Protein AF-0000000085500421 (afdb_homodimer)

Foldseek 3Di:
DPCLVPPDAKEKEAQWDPFPPPDLQRHIWHDDDDIDIDPSLVVLCVVCVVPQDADPDRRSSSRSSCPPDRYDYYYDCLRVLVDPDDHPVNVVD/DPCLVPPDAKEKEAQWDPFDPPDLQRHIWHDDDDIDIDPSLVVLCVVCVVPQDADPDRRSSSRSSCPPDRYDYYYDCLRVLVDPDDRPVNVVD

pLDDT: mean 84.84, std 18.35, range [20.25, 98.5]

Secondary structure (DSSP, 8-state):
-----TTPPEEEEEEEEPP-SSSTTSS-EEEEEEEEEEHHHHHHHHHTGGG----SSHHHHHHHHHTTSSEEEEE-GGG-TTSS---HHHHT-/-----TTPPEEEEEEEE---SSSTTSS-EEEEEEEEEEHHHHHHHHHTGGG----SSHHHHHHHHHTTSSEEEEE-GGG-TTSS---HHHHT-

Organism: NCBI:txid158149

Radius of gyration: 15.51 Å; Cα contacts (8 Å, |Δi|>4): 358; chains: 2; bounding box: 36×33×38 Å

Structure (mmCIF, N/CA/C/O backbone):
data_AF-0000000085500421-model_v1
#
loop_
_entity.id
_entity.type
_entity.pdbx_description
1 polymer Hexosyltransferase
#
loop_
_atom_site.group_PDB
_atom_site.id
_atom_site.type_symbol
_atom_site.label_atom_id
_atom_site.label_alt_id
_atom_site.label_comp_id
_atom_site.label_asym_id
_atom_site.label_entity_id
_atom_site.label_seq_id
_atom_site.pdbx_PDB_ins_code
_atom_site.Cartn_x
_atom_site.Cartn_y
_atom_site.Cartn_z
_atom_site.occupancy
_atom_site.B_iso_or_equiv
_atom_site.auth_seq_id
_atom_site.auth_comp_id
_atom_site.auth_asym_id
_atom_site.auth_atom_id
_atom_site.pdbx_PDB_model_num
ATOM 1 N N . MET A 1 1 ? 12.633 -15.008 14.68 1 20.25 1 MET A N 1
ATOM 2 C CA . MET A 1 1 ? 11.258 -15.492 14.562 1 20.25 1 MET A CA 1
ATOM 3 C C . MET A 1 1 ? 10.281 -14.328 14.414 1 20.25 1 MET A C 1
ATOM 5 O O . MET A 1 1 ? 10.039 -13.586 15.375 1 20.25 1 MET A O 1
ATOM 9 N N . LEU A 1 2 ? 10.477 -13.414 13.484 1 27.88 2 LEU A N 1
ATOM 10 C CA . LEU A 1 2 ? 9.742 -12.219 13.07 1 27.88 2 LEU A CA 1
ATOM 11 C C . LEU A 1 2 ? 8.242 -12.484 13.055 1 27.88 2 LEU A C 1
ATOM 13 O O . LEU A 1 2 ? 7.762 -13.336 12.305 1 27.88 2 LEU A O 1
ATOM 17 N N . GLU A 1 3 ? 7.695 -12.57 14.195 1 31.55 3 GLU A N 1
ATOM 18 C CA . GLU A 1 3 ? 6.293 -12.953 14.312 1 31.55 3 GLU A CA 1
ATOM 19 C C . GLU A 1 3 ? 5.41 -12.117 13.391 1 31.55 3 GLU A C 1
ATOM 21 O O . GLU A 1 3 ? 5.258 -10.906 13.602 1 31.55 3 GLU A O 1
ATOM 26 N N . GLY A 1 4 ? 5.652 -12.07 12.125 1 36.03 4 GLY A N 1
ATOM 27 C CA . GLY A 1 4 ? 4.527 -11.633 11.312 1 36.03 4 GLY A CA 1
ATOM 28 C C . GLY A 1 4 ? 3.186 -11.828 11.992 1 36.03 4 GLY A C 1
ATOM 29 O O . GLY A 1 4 ? 2.891 -12.914 12.492 1 36.03 4 GLY A O 1
ATOM 30 N N . ARG A 1 5 ? 2.814 -10.922 12.938 1 38.53 5 ARG A N 1
ATOM 31 C CA . ARG A 1 5 ? 1.557 -11.203 13.617 1 38.53 5 ARG A CA 1
ATOM 32 C C . ARG A 1 5 ? 0.617 -12.008 12.727 1 38.53 5 ARG A C 1
ATOM 34 O O . ARG A 1 5 ? 0.093 -11.477 11.742 1 38.53 5 ARG A O 1
ATOM 41 N N . PRO A 1 6 ? 0.76 -13.219 12.523 1 40.62 6 PRO A N 1
ATOM 42 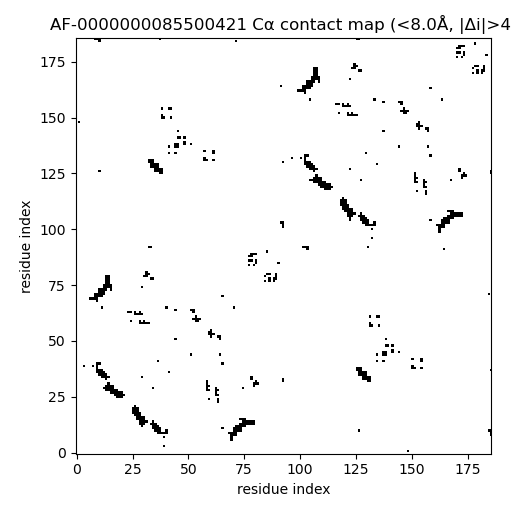C CA . PRO A 1 6 ? -0.21 -14.203 12.031 1 40.62 6 PRO A CA 1
ATOM 43 C C . PRO A 1 6 ? -1.623 -13.945 12.547 1 40.62 6 PRO A C 1
ATOM 45 O O . PRO A 1 6 ? -1.809 -13.695 13.742 1 40.62 6 PRO A O 1
ATOM 48 N N . GLY A 1 7 ? -2.357 -13.273 11.695 1 52.22 7 GLY A N 1
ATOM 49 C CA . GLY A 1 7 ? -3.795 -13.266 11.922 1 52.22 7 GLY A CA 1
ATOM 50 C C . GLY A 1 7 ? -4.398 -11.875 11.883 1 52.22 7 GLY A C 1
ATOM 51 O O . GLY A 1 7 ? -5.492 -11.648 12.406 1 52.22 7 GLY A O 1
ATOM 52 N N . SER A 1 8 ? -3.396 -10.883 11.766 1 72.38 8 SER A N 1
ATOM 53 C CA . SER A 1 8 ? -4.074 -9.594 11.82 1 72.38 8 SER A CA 1
ATOM 54 C C . SER A 1 8 ? -4.789 -9.289 10.508 1 72.38 8 SER A C 1
ATOM 56 O O . SER A 1 8 ? -4.344 -9.719 9.438 1 72.38 8 SER A O 1
ATOM 58 N N . GLN A 1 9 ? -5.941 -8.961 10.664 1 90.19 9 GLN A N 1
ATOM 59 C CA . GLN A 1 9 ? -6.801 -8.578 9.547 1 90.19 9 GLN A CA 1
ATOM 60 C C . GLN A 1 9 ? -6.184 -7.43 8.75 1 90.19 9 GLN A C 1
ATOM 62 O O . GLN A 1 9 ? -5.719 -6.445 9.328 1 90.19 9 GLN A O 1
ATOM 67 N N . GLY A 1 10 ? -5.867 -7.742 7.414 1 95.88 10 GLY A N 1
ATOM 68 C CA . GLY A 1 10 ? -5.355 -6.711 6.527 1 95.88 10 GLY A CA 1
ATOM 69 C C . GLY A 1 10 ? -6.449 -5.863 5.906 1 95.88 10 GLY A C 1
ATOM 70 O O . GLY A 1 10 ? -7.625 -6.234 5.938 1 95.88 10 GLY A O 1
ATOM 71 N N . LEU A 1 11 ? -6.09 -4.691 5.473 1 96.69 11 LEU A N 1
ATOM 72 C CA . LEU A 1 11 ? -7 -3.822 4.738 1 96.69 11 LEU A CA 1
ATOM 73 C C . LEU A 1 11 ? -6.469 -3.531 3.34 1 96.69 11 LEU A C 1
ATOM 75 O O . LEU A 1 11 ? -5.289 -3.213 3.176 1 96.69 11 LEU A O 1
ATOM 79 N N . TYR A 1 12 ? -7.199 -3.787 2.379 1 97.25 12 TYR A N 1
ATOM 80 C CA . TYR A 1 12 ? -6.988 -3.426 0.981 1 97.25 12 TYR A CA 1
ATOM 81 C C . TYR A 1 12 ? -8.164 -2.611 0.445 1 97.25 12 TYR A C 1
ATOM 83 O O . TYR A 1 12 ? -9.234 -3.158 0.182 1 97.25 12 TYR A O 1
ATOM 91 N N . MET A 1 13 ? -7.926 -1.268 0.288 1 97.12 13 MET A N 1
ATOM 92 C CA . MET A 1 13 ? -9 -0.322 -0.003 1 97.12 13 MET A CA 1
ATOM 93 C C . MET A 1 13 ? -8.648 0.542 -1.211 1 97.12 13 MET A C 1
ATOM 95 O O . MET A 1 13 ? -7.508 0.978 -1.359 1 97.12 13 MET A O 1
ATOM 99 N N . GLY A 1 14 ? -9.547 0.814 -2.076 1 96.25 14 GLY A N 1
ATOM 100 C CA . GLY A 1 14 ? -9.359 1.629 -3.266 1 96.25 14 GLY A CA 1
ATOM 101 C C . GLY A 1 14 ? -10.586 1.675 -4.156 1 96.25 14 GLY A C 1
ATOM 102 O O . GLY A 1 14 ? -11.688 1.35 -3.721 1 96.25 14 GLY A O 1
ATOM 103 N N . CYS A 1 15 ? -10.406 2.211 -5.277 1 95.38 15 CYS A N 1
ATOM 104 C CA . CYS A 1 15 ? -11.477 2.207 -6.266 1 95.38 15 CYS A CA 1
ATOM 105 C C . CYS A 1 15 ? -11.703 0.806 -6.82 1 95.38 15 CYS A C 1
ATOM 107 O O . CYS A 1 15 ? -11.078 0.418 -7.809 1 95.38 15 CYS A O 1
ATOM 109 N N . MET A 1 16 ? -12.695 0.059 -6.18 1 95.38 16 MET A N 1
ATOM 110 C CA . MET A 1 16 ? -12.789 -1.379 -6.414 1 95.38 16 MET A CA 1
ATOM 111 C C . MET A 1 16 ? -13.656 -1.675 -7.633 1 95.38 16 MET A C 1
ATOM 113 O O . MET A 1 16 ? -14.727 -1.083 -7.797 1 95.38 16 MET A O 1
ATOM 117 N N . LYS A 1 17 ? -13.117 -2.449 -8.508 1 90.88 17 LYS A N 1
ATOM 118 C CA . LYS A 1 17 ? -13.914 -3.055 -9.57 1 90.88 17 LYS A CA 1
ATOM 119 C C . LYS A 1 17 ? -14.367 -4.461 -9.188 1 90.88 17 LYS A C 1
ATOM 121 O O . LYS A 1 17 ? -13.594 -5.23 -8.609 1 90.88 17 LYS A O 1
ATOM 126 N N . SER A 1 18 ? -15.727 -4.668 -9.289 1 78.75 18 SER A N 1
ATOM 127 C CA . SER A 1 18 ? -16.297 -5.965 -8.938 1 78.75 18 SER A CA 1
ATOM 128 C C . SER A 1 18 ? -15.891 -7.039 -9.945 1 78.75 18 SER A C 1
ATOM 130 O O . SER A 1 18 ? -15.758 -6.762 -11.141 1 78.75 18 SER A O 1
ATOM 132 N N . GLY A 1 19 ? -15.195 -8.008 -9.547 1 69 19 GLY A N 1
ATOM 133 C CA . GLY A 1 19 ? -14.852 -9.07 -10.477 1 69 19 GLY A CA 1
ATOM 134 C C . GLY A 1 19 ? -15.797 -10.25 -10.414 1 69 19 GLY A C 1
ATOM 135 O O . GLY A 1 19 ? -16.609 -10.352 -9.5 1 69 19 GLY A O 1
ATOM 136 N N . VAL A 1 20 ? -16.141 -10.789 -11.703 1 65 20 VAL A N 1
ATOM 137 C CA . VAL A 1 20 ? -16.781 -12.086 -11.805 1 65 20 VAL A CA 1
ATOM 138 C C . VAL A 1 20 ? -15.742 -13.195 -11.727 1 65 20 VAL A C 1
ATOM 140 O O . VAL A 1 20 ? -14.641 -13.062 -12.258 1 65 20 VAL A O 1
ATOM 143 N N . VAL A 1 21 ? -15.445 -13.82 -10.602 1 57.38 21 VAL A N 1
ATOM 144 C CA . VAL A 1 21 ? -14.383 -14.789 -10.344 1 57.38 21 VAL A CA 1
ATOM 145 C C . VAL A 1 21 ? -14.188 -15.68 -11.57 1 57.38 21 VAL A C 1
ATOM 147 O O . VAL A 1 21 ? -14.984 -16.578 -11.828 1 57.38 21 VAL A O 1
ATOM 150 N N . ILE A 1 22 ? -14.141 -15.266 -12.773 1 57.16 22 ILE A N 1
ATOM 151 C CA . ILE A 1 22 ? -13.906 -16.25 -13.812 1 57.16 22 ILE A CA 1
ATOM 152 C C . ILE A 1 22 ? -12.406 -16.547 -13.93 1 57.16 22 ILE A C 1
ATOM 154 O O . ILE A 1 22 ? -11.984 -17.703 -13.883 1 57.16 22 ILE A O 1
ATOM 158 N N . SER A 1 23 ? -11.57 -15.648 -14.406 1 59.94 23 SER A N 1
ATOM 159 C CA . SER A 1 23 ? -10.117 -15.773 -14.484 1 59.94 23 SER A CA 1
ATOM 160 C C . SER A 1 23 ? -9.43 -14.875 -13.469 1 59.94 23 SER A C 1
ATOM 162 O O . SER A 1 23 ? -10.062 -14.016 -12.859 1 59.94 23 SER A O 1
ATOM 164 N N . GLU A 1 24 ? -8.125 -15.242 -13.164 1 59.91 24 GLU A N 1
ATOM 165 C CA . GLU A 1 24 ? -7.324 -14.453 -12.234 1 59.91 24 GLU A CA 1
ATOM 166 C C . GLU A 1 24 ? -7.406 -12.961 -12.555 1 59.91 24 GLU A C 1
ATOM 168 O O . GLU A 1 24 ? -7.176 -12.117 -11.688 1 59.91 24 GLU A O 1
ATOM 173 N N . GLU A 1 25 ? -7.867 -12.641 -13.789 1 65 25 GLU A N 1
ATOM 174 C CA . GLU A 1 25 ? -7.93 -11.234 -14.188 1 65 25 GLU A CA 1
ATOM 175 C C . GLU A 1 25 ? -9.32 -10.656 -13.969 1 65 25 GLU A C 1
ATOM 177 O O . GLU A 1 25 ? -9.508 -9.438 -14.008 1 65 25 GLU A O 1
ATOM 182 N N . TYR A 1 26 ? -10.117 -11.492 -13.586 1 78.75 26 TYR A N 1
ATOM 183 C CA . TYR A 1 26 ? -11.469 -11 -13.336 1 78.75 26 TYR A CA 1
ATOM 184 C C . TYR A 1 26 ? -11.836 -11.141 -11.859 1 78.75 26 TYR A C 1
ATOM 186 O O . TYR A 1 26 ? -12.805 -11.82 -11.516 1 78.75 26 TYR A O 1
ATOM 194 N N . PHE A 1 27 ? -11.039 -10.586 -11.133 1 87.56 27 PHE A N 1
ATOM 195 C CA . PHE A 1 27 ? -11.273 -10.617 -9.695 1 87.56 27 PHE A CA 1
ATOM 196 C C . PHE A 1 27 ? -11.383 -9.211 -9.125 1 87.56 27 PHE A C 1
ATOM 198 O O . PHE A 1 27 ? -11.023 -8.234 -9.789 1 87.56 27 PHE A O 1
ATOM 205 N N . ARG A 1 28 ? -12.023 -9.156 -7.969 1 92.56 28 ARG A N 1
ATOM 206 C CA . ARG A 1 28 ? -12.18 -7.867 -7.297 1 92.56 28 ARG A CA 1
ATOM 207 C C . ARG A 1 28 ? -10.828 -7.266 -6.941 1 92.56 28 ARG A C 1
ATOM 209 O O . ARG A 1 28 ? -9.984 -7.926 -6.328 1 92.56 28 ARG A O 1
ATOM 216 N N . HIS A 1 29 ? -10.641 -6.078 -7.426 1 95.69 29 HIS A N 1
ATOM 217 C CA . HIS A 1 29 ? -9.391 -5.375 -7.129 1 95.69 29 HIS A CA 1
ATOM 218 C C . HIS A 1 29 ? -9.57 -3.865 -7.234 1 95.69 29 HIS A C 1
ATOM 220 O O . HIS A 1 29 ? -10.531 -3.391 -7.852 1 9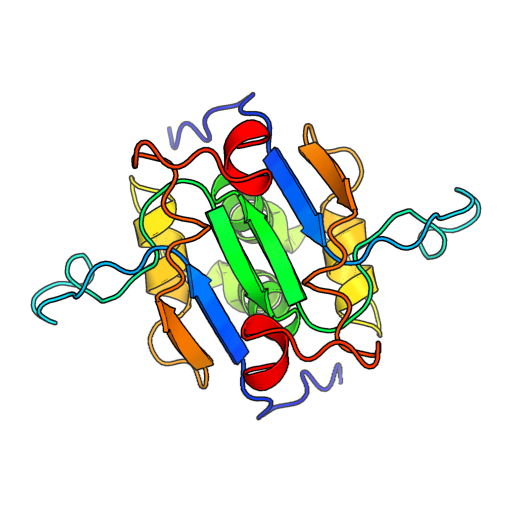5.69 29 HIS A O 1
ATOM 226 N N . ALA A 1 30 ? -8.648 -3.148 -6.555 1 96.19 30 ALA A N 1
ATOM 227 C CA . ALA A 1 30 ? -8.633 -1.693 -6.676 1 96.19 30 ALA A CA 1
ATOM 228 C C . ALA A 1 30 ? -8.078 -1.264 -8.031 1 96.19 30 ALA A C 1
ATOM 230 O O . ALA A 1 30 ? -6.895 -1.447 -8.32 1 96.19 30 ALA A O 1
ATOM 231 N N . SER A 1 31 ? -8.93 -0.692 -8.805 1 93.12 31 SER A N 1
ATOM 232 C CA . SER A 1 31 ? -8.523 -0.22 -10.125 1 93.12 31 SER A CA 1
ATOM 233 C C . SER A 1 31 ? -7.93 1.184 -10.055 1 93.12 31 SER A C 1
ATOM 235 O O . SER A 1 31 ? -8.281 1.964 -9.164 1 93.12 31 SER A O 1
ATOM 237 N N . GLY A 1 32 ? -6.984 1.491 -10.969 1 90.06 32 GLY A N 1
ATOM 238 C CA . GLY A 1 32 ? -6.379 2.812 -10.977 1 90.06 32 GLY A CA 1
ATOM 239 C C . GLY A 1 32 ? -4.961 2.822 -10.438 1 90.06 32 GLY A C 1
ATOM 240 O O . GLY A 1 32 ? -4.273 1.8 -10.461 1 90.06 32 GLY A O 1
ATOM 241 N N . SER A 1 33 ? -4.512 4.004 -9.93 1 92.12 33 SER A N 1
ATOM 242 C CA . SER A 1 33 ? -3.088 4.188 -9.664 1 92.12 33 SER A CA 1
ATOM 243 C C . SER A 1 33 ? -2.787 4.07 -8.172 1 92.12 33 SER A C 1
ATOM 245 O O . SER A 1 33 ? -1.63 3.9 -7.781 1 92.12 33 SER A O 1
ATOM 247 N N . LEU A 1 34 ? -3.896 4.16 -7.316 1 95.75 34 LEU A N 1
ATOM 248 C CA . LEU A 1 34 ? -3.656 4.285 -5.887 1 95.75 34 LEU A CA 1
ATOM 249 C C . LEU A 1 34 ? -4.535 3.322 -5.098 1 95.75 34 LEU A C 1
ATOM 251 O O . LEU A 1 34 ? -5.629 2.967 -5.547 1 95.75 34 LEU A O 1
ATOM 255 N N . PHE A 1 35 ? -4.086 2.969 -3.969 1 97.38 35 PHE A N 1
ATOM 256 C CA . PHE A 1 35 ? -4.867 2.188 -3.016 1 97.38 35 PHE A CA 1
ATOM 257 C C . PHE A 1 35 ? -4.363 2.404 -1.595 1 97.38 35 PHE A C 1
ATOM 259 O O . PHE A 1 35 ? -3.268 2.938 -1.394 1 97.38 35 PHE A O 1
ATOM 266 N N . ILE A 1 36 ? -5.176 2.098 -0.644 1 97.81 36 ILE A N 1
ATOM 267 C CA . ILE A 1 36 ? -4.793 2.057 0.764 1 97.81 36 ILE A CA 1
ATOM 268 C C . ILE A 1 36 ? -4.453 0.624 1.164 1 97.81 36 ILE A C 1
ATOM 270 O O . ILE A 1 36 ? -5.172 -0.313 0.811 1 97.81 36 ILE A O 1
ATOM 274 N N . LEU A 1 37 ? -3.342 0.503 1.867 1 98.19 37 LEU A N 1
ATOM 275 C CA . LEU A 1 37 ? -2.871 -0.813 2.285 1 98.19 37 LEU A CA 1
ATOM 276 C C . LEU A 1 37 ? -2.459 -0.803 3.752 1 98.19 37 LEU A C 1
ATOM 278 O O . LEU A 1 37 ? -1.876 0.173 4.23 1 98.19 37 LEU A O 1
ATOM 282 N N . SER A 1 38 ? -2.83 -1.856 4.43 1 97.38 38 SER A N 1
ATOM 283 C CA . SER A 1 38 ? -2.287 -2.014 5.773 1 97.38 38 SER A CA 1
ATOM 284 C C . SER A 1 38 ? -0.831 -2.461 5.734 1 97.38 38 SER A C 1
ATOM 286 O O . SER A 1 38 ? -0.412 -3.145 4.797 1 97.38 38 SER A O 1
ATOM 288 N N . ASN A 1 39 ? -0.134 -2.131 6.762 1 97.12 39 ASN A N 1
ATOM 289 C CA . ASN A 1 39 ? 1.297 -2.414 6.797 1 97.12 39 ASN A CA 1
ATOM 290 C C . ASN A 1 39 ? 1.575 -3.91 6.691 1 97.12 39 ASN A C 1
ATOM 292 O O . ASN A 1 39 ? 2.555 -4.32 6.066 1 97.12 39 ASN A O 1
ATOM 296 N N . ASN A 1 40 ? 0.739 -4.695 7.348 1 96.56 40 ASN A N 1
ATOM 297 C CA . ASN A 1 40 ? 1 -6.129 7.336 1 96.56 40 ASN A CA 1
ATOM 298 C C . ASN A 1 40 ? 0.881 -6.707 5.93 1 96.56 40 ASN A C 1
ATOM 300 O O . ASN A 1 40 ? 1.548 -7.691 5.598 1 96.56 40 ASN A O 1
ATOM 304 N N . LEU A 1 41 ? 0.054 -6.117 5.09 1 97.94 41 LEU A N 1
ATOM 305 C CA . LEU A 1 41 ? -0.065 -6.594 3.717 1 97.94 41 LEU A CA 1
ATOM 306 C C . LEU A 1 41 ? 1.149 -6.18 2.891 1 97.94 41 LEU A C 1
ATOM 308 O O . LEU A 1 41 ? 1.579 -6.918 2.002 1 97.94 41 LEU A O 1
ATOM 312 N N . ALA A 1 42 ? 1.716 -4.98 3.139 1 98.44 42 ALA A N 1
ATOM 313 C CA . ALA A 1 42 ? 2.963 -4.602 2.479 1 98.44 42 ALA A CA 1
ATOM 314 C C . ALA A 1 42 ? 4.094 -5.555 2.857 1 98.44 42 ALA A C 1
ATOM 316 O O . ALA A 1 42 ? 4.883 -5.961 2.002 1 98.44 42 ALA A O 1
ATOM 317 N N . CYS A 1 43 ? 4.141 -5.93 4.109 1 98.19 43 CYS A N 1
ATOM 318 C CA . CYS A 1 43 ? 5.145 -6.883 4.566 1 98.19 43 CYS A CA 1
ATOM 319 C C . CYS A 1 43 ? 4.934 -8.25 3.922 1 98.19 43 CYS A C 1
ATOM 321 O O . CYS A 1 43 ? 5.898 -8.93 3.574 1 98.19 43 CYS A O 1
ATOM 323 N N . TYR A 1 44 ? 3.674 -8.594 3.771 1 98 44 TYR A N 1
ATOM 324 C CA . TYR A 1 44 ? 3.357 -9.844 3.084 1 98 44 TYR A CA 1
ATOM 325 C C . TYR A 1 44 ? 3.945 -9.852 1.679 1 98 44 TYR A C 1
ATOM 327 O O . TYR A 1 44 ? 4.516 -10.859 1.247 1 98 44 TYR A O 1
ATOM 335 N N . ILE A 1 45 ? 3.783 -8.75 0.935 1 98.31 45 ILE A N 1
ATOM 336 C CA . ILE A 1 45 ? 4.305 -8.656 -0.424 1 98.31 45 ILE A CA 1
ATOM 337 C C . ILE A 1 45 ? 5.816 -8.875 -0.412 1 98.31 45 ILE A C 1
ATOM 339 O O . ILE A 1 45 ? 6.348 -9.641 -1.22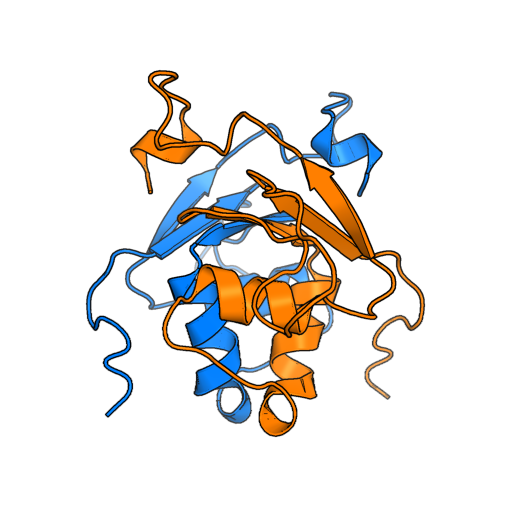2 1 98.31 45 ILE A O 1
ATOM 343 N N . ASN A 1 46 ? 6.48 -8.234 0.501 1 98.44 46 ASN A N 1
ATOM 344 C CA . ASN A 1 46 ? 7.93 -8.344 0.602 1 98.44 46 ASN A CA 1
ATOM 345 C C . ASN A 1 46 ? 8.359 -9.773 0.921 1 98.44 46 ASN A C 1
ATOM 347 O O . ASN A 1 46 ? 9.211 -10.344 0.231 1 98.44 46 ASN A O 1
ATOM 351 N N . ILE A 1 47 ? 7.723 -10.375 1.85 1 97.88 47 ILE A N 1
ATOM 352 C CA . ILE A 1 47 ? 8.109 -11.672 2.395 1 97.88 47 ILE A CA 1
ATOM 353 C C . ILE A 1 47 ? 7.836 -12.766 1.364 1 97.88 47 ILE A C 1
ATOM 355 O O . ILE A 1 47 ? 8.617 -13.711 1.228 1 97.88 47 ILE A O 1
ATOM 359 N N . ASN A 1 48 ? 6.773 -12.641 0.657 1 97.81 48 ASN A N 1
ATOM 360 C CA . ASN A 1 48 ? 6.336 -13.727 -0.208 1 97.81 48 ASN A CA 1
ATOM 361 C C . ASN A 1 48 ? 6.602 -13.414 -1.679 1 97.81 48 ASN A C 1
ATOM 363 O O . ASN A 1 48 ? 5.941 -13.969 -2.562 1 97.81 48 ASN A O 1
ATOM 367 N N . SER A 1 49 ? 7.527 -12.539 -1.968 1 98.06 49 SER A N 1
ATOM 368 C CA . SER A 1 49 ? 7.77 -12.055 -3.322 1 98.06 49 SER A CA 1
ATOM 369 C C . SER A 1 49 ? 8.078 -13.203 -4.277 1 98.06 49 SER A C 1
ATOM 371 O O . SER A 1 49 ? 7.676 -13.172 -5.441 1 98.06 49 SER A O 1
ATOM 373 N N . ALA A 1 50 ? 8.727 -14.258 -3.92 1 97.56 50 ALA A N 1
ATOM 374 C CA . ALA A 1 50 ? 9.125 -15.375 -4.766 1 97.56 50 ALA A CA 1
ATOM 375 C C . ALA A 1 50 ? 7.914 -16.125 -5.297 1 97.56 50 ALA A C 1
ATOM 377 O O . ALA A 1 50 ? 7.98 -16.766 -6.355 1 97.56 50 ALA A O 1
ATOM 378 N N . SER A 1 51 ? 6.781 -15.984 -4.602 1 97.44 51 SER A N 1
ATOM 379 C CA . SER A 1 51 ? 5.605 -16.766 -4.949 1 97.44 51 SER A CA 1
ATOM 380 C C . SER A 1 51 ? 4.543 -15.914 -5.625 1 97.44 51 SER A C 1
ATOM 382 O O . SER A 1 51 ? 3.49 -16.422 -6.023 1 97.44 51 SER A O 1
ATOM 384 N N . LEU A 1 52 ? 4.75 -14.68 -5.711 1 97.38 52 LEU A N 1
ATOM 385 C CA . LEU A 1 52 ? 3.73 -13.781 -6.238 1 97.38 52 LEU A CA 1
ATOM 386 C C . LEU A 1 52 ? 3.908 -13.578 -7.738 1 97.38 52 LEU A C 1
ATOM 388 O O . LEU A 1 52 ? 5.016 -13.297 -8.203 1 97.38 52 LEU A O 1
ATOM 392 N N . GLN A 1 53 ? 2.83 -13.688 -8.453 1 96 53 GLN A N 1
ATOM 393 C CA . GLN A 1 53 ? 2.848 -13.5 -9.898 1 96 53 GLN A CA 1
ATOM 394 C C . GLN A 1 53 ? 2.484 -12.062 -10.266 1 96 53 GLN A C 1
ATOM 396 O O . GLN A 1 53 ? 1.56 -11.484 -9.695 1 96 53 GLN A O 1
ATOM 401 N N . SER A 1 54 ? 3.275 -11.5 -11.18 1 95.5 54 SER A N 1
ATOM 402 C CA . SER A 1 54 ? 2.961 -10.164 -11.664 1 95.5 54 SER A CA 1
ATOM 403 C C . SER A 1 54 ? 2.389 -10.219 -13.078 1 95.5 54 SER A C 1
ATOM 405 O O . SER A 1 54 ? 2.709 -11.117 -13.852 1 95.5 54 SER A O 1
ATOM 407 N N . TYR A 1 55 ? 1.568 -9.242 -13.375 1 93.88 55 TYR A N 1
ATOM 408 C CA . TYR A 1 55 ? 0.915 -9.117 -14.672 1 93.88 55 TYR A CA 1
ATOM 409 C C . TYR A 1 55 ? 1.251 -7.785 -15.328 1 93.88 55 TYR A C 1
ATOM 411 O O . TYR A 1 55 ? 1.995 -6.98 -14.766 1 93.88 55 TYR A O 1
ATOM 419 N N . ALA A 1 56 ? 0.725 -7.617 -16.547 1 93.31 56 ALA A N 1
ATOM 420 C CA . ALA A 1 56 ? 1.002 -6.41 -17.312 1 93.31 56 ALA A CA 1
ATOM 421 C C . ALA A 1 56 ? 0.46 -5.172 -16.609 1 93.31 56 ALA A C 1
ATOM 423 O O . ALA A 1 56 ? 1.1 -4.117 -16.625 1 93.31 56 ALA A O 1
ATOM 424 N N . HIS A 1 57 ? -0.728 -5.25 -16.062 1 94.12 57 HIS A N 1
ATOM 425 C CA . HIS A 1 57 ? -1.298 -4.137 -15.312 1 94.12 57 HIS A CA 1
ATOM 426 C C . HIS A 1 57 ? -0.938 -4.223 -13.836 1 94.12 57 HIS A C 1
ATOM 428 O O . HIS A 1 57 ? -1.241 -5.223 -13.172 1 94.12 57 HIS A O 1
ATOM 434 N N . ASP A 1 58 ? -0.351 -3.158 -13.336 1 96 58 ASP A N 1
ATOM 435 C CA . ASP A 1 58 ? 0.129 -3.166 -11.961 1 96 58 ASP A CA 1
ATOM 436 C C . ASP A 1 58 ? -1.023 -3.367 -10.977 1 96 58 ASP A C 1
ATOM 438 O O . ASP A 1 58 ? -0.862 -4.027 -9.953 1 96 58 ASP A O 1
ATOM 442 N N . ASP A 1 59 ? -2.229 -2.709 -11.273 1 95.69 59 ASP A N 1
ATOM 443 C CA . ASP A 1 59 ? -3.355 -2.85 -10.359 1 95.69 59 ASP A CA 1
ATOM 444 C C . ASP A 1 59 ? -3.852 -4.293 -10.32 1 95.69 59 ASP A C 1
ATOM 446 O O . ASP A 1 59 ? -4.262 -4.781 -9.266 1 95.69 59 ASP A O 1
ATOM 450 N N . ILE A 1 60 ? -3.723 -5.031 -11.398 1 95.06 60 ILE A N 1
ATOM 451 C CA . ILE A 1 60 ? -4.094 -6.438 -11.453 1 95.06 60 ILE A CA 1
ATOM 452 C C . ILE A 1 60 ? -3.08 -7.27 -10.672 1 95.06 60 ILE A C 1
ATOM 454 O O . ILE A 1 60 ? -3.453 -8.18 -9.93 1 95.06 60 ILE A O 1
ATOM 458 N N . SER A 1 61 ? -1.841 -6.961 -10.789 1 96.62 61 SER A N 1
ATOM 459 C CA . SER A 1 61 ? -0.814 -7.648 -10.008 1 96.62 61 SER A CA 1
ATOM 460 C C . SER A 1 61 ? -1.052 -7.484 -8.516 1 96.62 61 SER A C 1
ATOM 462 O O . SER A 1 61 ? -1.161 -8.477 -7.785 1 96.62 61 SER A O 1
ATOM 464 N N . VAL A 1 62 ? -1.249 -6.215 -8.078 1 97.75 62 VAL A N 1
ATOM 465 C CA . VAL A 1 62 ? -1.414 -5.93 -6.656 1 97.75 62 VAL A CA 1
ATOM 466 C C . VAL A 1 62 ? -2.684 -6.605 -6.141 1 97.75 62 VAL A C 1
ATOM 468 O O . VAL A 1 62 ? -2.668 -7.254 -5.094 1 97.75 62 VAL A O 1
ATOM 471 N N . GLY A 1 63 ? -3.723 -6.418 -6.914 1 96.62 63 GLY A N 1
ATOM 472 C CA . GLY A 1 63 ? -4.965 -7.074 -6.531 1 96.62 63 GLY A CA 1
ATOM 473 C C . GLY A 1 63 ? -4.824 -8.578 -6.391 1 96.62 63 GLY A C 1
ATOM 474 O O . GLY A 1 63 ? -5.367 -9.172 -5.457 1 96.62 63 GLY A O 1
ATOM 475 N N . SER A 1 64 ? -4.133 -9.195 -7.297 1 95.38 64 SER A N 1
ATOM 476 C CA . SER A 1 64 ? -3.986 -10.648 -7.27 1 95.38 64 SER A CA 1
ATOM 477 C C . SER A 1 64 ? -3.162 -11.094 -6.066 1 95.38 64 SER A C 1
ATOM 479 O O . SER A 1 64 ? -3.391 -12.18 -5.52 1 95.38 64 SER A O 1
ATOM 481 N N . TRP A 1 65 ? -2.225 -10.312 -5.625 1 97.19 65 TRP A N 1
ATOM 482 C CA . TRP A 1 65 ? -1.402 -10.641 -4.465 1 97.19 65 TRP A CA 1
ATOM 483 C C . TRP A 1 65 ? -2.246 -10.688 -3.193 1 97.19 65 TRP A C 1
ATOM 485 O O . TRP A 1 65 ? -1.881 -11.352 -2.221 1 97.19 65 TRP A O 1
ATOM 495 N N . MET A 1 66 ? -3.447 -9.93 -3.172 1 95.56 66 MET A N 1
ATOM 496 C CA . MET A 1 66 ? -4.281 -9.828 -1.978 1 95.56 66 MET A CA 1
ATOM 497 C C . MET A 1 66 ? -5.266 -10.992 -1.906 1 95.56 66 MET A C 1
ATOM 499 O O . MET A 1 66 ? -5.844 -11.258 -0.852 1 95.56 66 MET A O 1
ATOM 503 N N . MET A 1 67 ? -5.344 -11.672 -3.025 1 92.06 67 MET A N 1
ATOM 504 C CA . MET A 1 67 ? -6.355 -12.719 -3.092 1 92.06 67 MET A CA 1
ATOM 505 C C . MET A 1 67 ? -6.031 -13.844 -2.113 1 92.06 67 MET A C 1
ATOM 507 O O . MET A 1 67 ? -4.879 -14.258 -1.995 1 92.06 67 MET A O 1
ATOM 511 N N . GLY A 1 68 ? -7.016 -14.242 -1.386 1 88.94 68 GLY A N 1
ATOM 512 C CA . GLY A 1 68 ? -6.895 -15.367 -0.477 1 88.94 68 GLY A CA 1
ATOM 513 C C . GLY A 1 68 ? -6.352 -14.977 0.887 1 88.94 68 GLY A C 1
ATOM 514 O O . GLY A 1 68 ? -6.207 -15.828 1.767 1 88.94 68 GLY A O 1
ATOM 515 N N . LEU A 1 69 ? -5.977 -13.766 1.07 1 94.06 69 LEU A N 1
ATOM 516 C CA . LEU A 1 69 ? -5.492 -13.297 2.365 1 94.06 69 LEU A CA 1
ATOM 517 C C . LEU A 1 69 ? -6.66 -12.938 3.281 1 94.06 69 LEU A C 1
ATOM 519 O O . LEU A 1 69 ? -7.773 -12.711 2.811 1 94.06 69 LEU A O 1
ATOM 523 N N . ASN A 1 70 ? -6.348 -13 4.582 1 94 70 ASN A N 1
ATOM 524 C CA . ASN A 1 70 ? -7.289 -12.445 5.547 1 94 70 ASN A CA 1
ATOM 525 C C . ASN A 1 70 ? -7.277 -10.922 5.531 1 94 70 ASN A C 1
ATOM 527 O O . ASN A 1 70 ? -6.641 -10.289 6.379 1 94 70 ASN A O 1
ATOM 531 N N . ALA A 1 71 ? -7.984 -10.367 4.559 1 94.62 71 ALA A N 1
ATOM 532 C CA . ALA A 1 71 ? -8.031 -8.914 4.371 1 94.62 71 ALA A CA 1
ATOM 533 C C . ALA A 1 71 ? -9.453 -8.445 4.066 1 94.62 71 ALA A C 1
ATOM 535 O O . ALA A 1 71 ? -10.242 -9.18 3.463 1 94.62 71 ALA A O 1
ATOM 536 N N . THR A 1 72 ? -9.773 -7.289 4.527 1 94.31 72 THR A N 1
ATOM 537 C CA . THR A 1 72 ? -11.016 -6.625 4.148 1 94.31 72 THR A CA 1
ATOM 538 C C . THR A 1 72 ? -10.828 -5.805 2.877 1 94.31 72 THR A C 1
ATOM 540 O O . THR A 1 72 ? -9.867 -5.043 2.76 1 94.31 72 THR A O 1
ATOM 543 N N . TYR A 1 73 ? -11.664 -6.039 1.897 1 94.75 73 TYR A N 1
ATOM 544 C CA . TYR A 1 73 ? -11.703 -5.27 0.661 1 94.75 73 TYR A CA 1
ATOM 545 C C . TYR A 1 73 ? -12.758 -4.172 0.738 1 94.75 73 TYR A C 1
ATOM 547 O O . TYR A 1 73 ? -13.945 -4.453 0.933 1 94.75 73 TYR A O 1
ATOM 555 N N . VAL A 1 74 ? -12.352 -2.965 0.558 1 95.25 74 VAL A N 1
ATOM 556 C CA . VAL A 1 74 ? -13.297 -1.865 0.725 1 95.25 74 VAL A CA 1
ATOM 557 C C . VAL A 1 74 ? -13.25 -0.954 -0.499 1 95.25 74 VAL A C 1
ATOM 559 O O . VAL A 1 74 ? -12.172 -0.558 -0.946 1 95.25 74 VAL A O 1
ATOM 562 N N . ASP A 1 75 ? -14.438 -0.675 -1.056 1 94.31 75 ASP A N 1
ATOM 563 C CA . ASP A 1 75 ? -14.555 0.351 -2.088 1 94.31 75 ASP A CA 1
ATOM 564 C C . ASP A 1 75 ? -14.492 1.751 -1.48 1 94.31 75 ASP A C 1
ATOM 566 O O . ASP A 1 75 ? -15.25 2.064 -0.557 1 94.31 75 ASP A O 1
ATOM 570 N N . TYR A 1 76 ? -13.57 2.523 -1.99 1 93.31 76 TYR A N 1
ATOM 571 C CA . TYR A 1 76 ? -13.344 3.869 -1.477 1 93.31 76 TYR A CA 1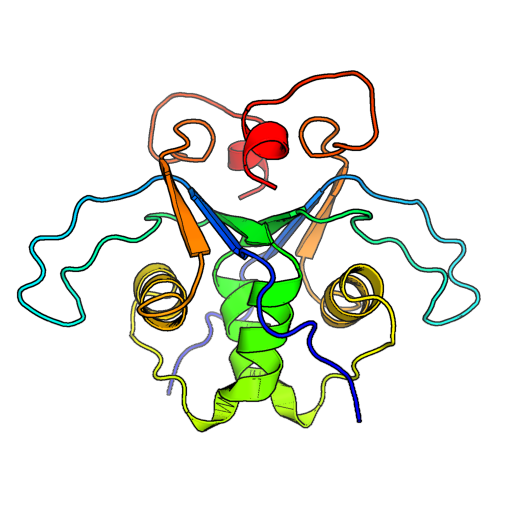
ATOM 572 C C . TYR A 1 76 ? -13.234 4.875 -2.615 1 93.31 76 TYR A C 1
ATOM 574 O O . TYR A 1 76 ? -12.148 5.086 -3.162 1 93.31 76 TYR A O 1
ATOM 582 N N . ASP A 1 77 ? -14.273 5.598 -2.869 1 90.56 77 ASP A N 1
ATOM 583 C CA . ASP A 1 77 ? -14.477 6.418 -4.062 1 90.56 77 ASP A CA 1
ATOM 584 C C . ASP A 1 77 ? -13.469 7.562 -4.117 1 90.56 77 ASP A C 1
ATOM 586 O O . ASP A 1 77 ? -13.195 8.102 -5.188 1 90.56 77 ASP A O 1
ATOM 590 N N . ARG A 1 78 ? -12.875 7.922 -2.996 1 90.38 78 ARG A N 1
ATOM 591 C CA . ARG A 1 78 ? -11.922 9.031 -2.98 1 90.38 78 ARG A CA 1
ATOM 592 C C . ARG A 1 78 ? -10.664 8.68 -3.764 1 90.38 78 ARG A C 1
ATOM 594 O O . ARG A 1 78 ? -9.883 9.562 -4.121 1 90.38 78 ARG A O 1
ATOM 601 N N . LEU A 1 79 ? -10.523 7.363 -4.027 1 93.81 79 LEU A N 1
ATOM 602 C CA . LEU A 1 79 ? -9.32 6.949 -4.746 1 93.81 79 LEU A CA 1
ATOM 603 C C . LEU A 1 79 ? -9.648 6.625 -6.199 1 93.81 79 LEU A C 1
ATOM 605 O O . LEU A 1 79 ? -8.805 6.094 -6.926 1 93.81 79 LEU A O 1
ATOM 609 N N . CYS A 1 80 ? -10.891 6.98 -6.617 1 93.06 80 CYS A N 1
ATOM 610 C CA . CYS A 1 80 ? -11.242 6.875 -8.023 1 93.06 80 CYS A CA 1
ATOM 611 C C . CYS A 1 80 ? -10.859 8.141 -8.781 1 93.06 80 CYS A C 1
ATOM 613 O O . CYS A 1 80 ? -11.68 9.047 -8.938 1 93.06 80 CYS A O 1
ATOM 615 N N . CYS A 1 81 ? -9.688 8.172 -9.273 1 88.44 81 CYS A N 1
ATOM 616 C CA . CYS A 1 81 ? -9.109 9.406 -9.789 1 88.44 81 CYS A CA 1
ATOM 617 C C . CYS A 1 81 ? -9.531 9.656 -11.234 1 88.44 81 CYS A C 1
ATOM 619 O O . CYS A 1 81 ? -9.383 10.758 -11.75 1 88.44 81 CYS A O 1
ATOM 621 N N . SER A 1 82 ? -9.961 8.727 -11.914 1 79.62 82 SER A N 1
ATOM 622 C CA . SER A 1 82 ? -10.469 8.969 -13.258 1 79.62 82 SER A CA 1
ATOM 623 C C . SER A 1 82 ? -11.781 9.734 -13.227 1 79.62 82 SER A C 1
ATOM 625 O O . SER A 1 82 ? -12.203 10.305 -14.234 1 79.62 82 SER A O 1
ATOM 627 N N . SER A 1 83 ? -12.336 9.734 -12.07 1 71 83 SER A N 1
ATOM 628 C CA . SER A 1 83 ? -13.602 10.453 -11.953 1 71 83 SER A CA 1
ATOM 629 C C . SER A 1 83 ? -13.375 11.938 -11.664 1 71 83 SER A C 1
ATOM 631 O O . SER A 1 83 ? -12.297 12.328 -11.219 1 71 83 SER A O 1
ATOM 633 N N . SER A 1 84 ? -14.133 12.781 -12.141 1 61.53 84 SER A N 1
ATOM 634 C CA . SER A 1 84 ? -14.094 14.242 -12.086 1 61.53 84 SER A CA 1
ATOM 635 C C . SER A 1 84 ? -13.93 14.734 -10.656 1 61.53 84 SER A C 1
ATOM 637 O O . SER A 1 84 ? -13.711 15.93 -10.43 1 61.53 84 SER A O 1
ATOM 639 N N . ARG A 1 85 ? -13.898 13.844 -9.781 1 58.22 85 ARG A N 1
ATOM 640 C CA . ARG A 1 85 ? -13.805 14.352 -8.422 1 58.22 85 ARG A CA 1
ATOM 641 C C . ARG A 1 85 ? -12.344 14.547 -8.016 1 58.22 85 ARG A C 1
ATOM 643 O O . ARG A 1 85 ? -11.539 13.617 -8.102 1 58.22 85 ARG A O 1
ATOM 650 N N . GLN A 1 86 ? -11.961 15.734 -7.941 1 61.59 86 GLN A N 1
ATOM 651 C CA . GLN A 1 86 ? -10.602 16.125 -7.578 1 61.59 86 GLN A CA 1
ATOM 652 C C . GLN A 1 86 ? -10.328 15.828 -6.105 1 61.59 86 GLN A C 1
ATOM 654 O O . GLN A 1 86 ? -10.828 16.531 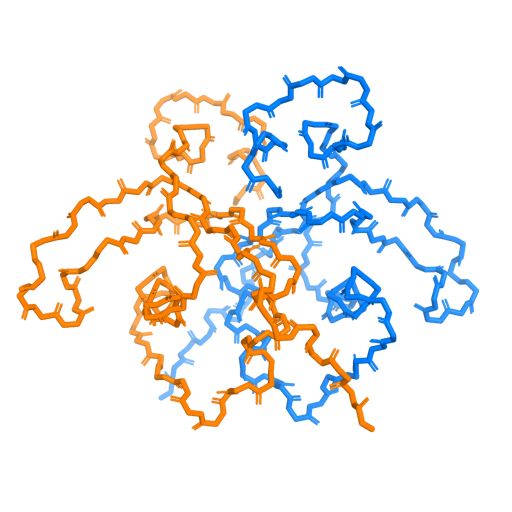-5.223 1 61.59 86 GLN A O 1
ATOM 659 N N . GLU A 1 87 ? -9.867 14.648 -5.793 1 73.5 87 GLU A N 1
ATOM 660 C CA . GLU A 1 87 ? -9.422 14.391 -4.43 1 73.5 87 GLU A CA 1
ATOM 661 C C . GLU A 1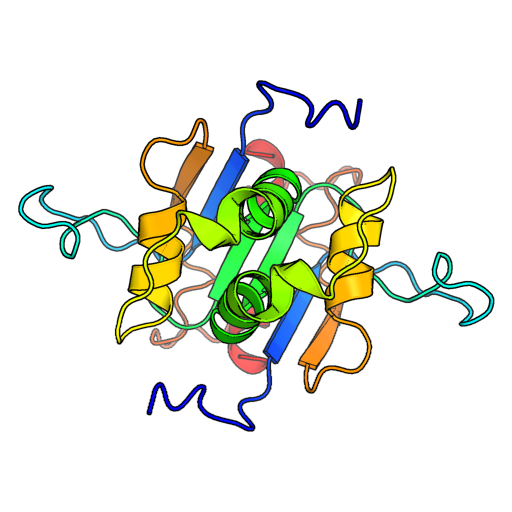 87 ? -7.922 14.625 -4.281 1 73.5 87 GLU A C 1
ATOM 663 O O . GLU A 1 87 ? -7.16 14.406 -5.223 1 73.5 87 GLU A O 1
ATOM 668 N N . LYS A 1 88 ? -7.555 15.305 -3.135 1 73.19 88 LYS A N 1
ATOM 669 C CA . LYS A 1 88 ? -6.152 15.586 -2.84 1 73.19 88 LYS A CA 1
ATOM 670 C C . LYS A 1 88 ? -5.266 14.398 -3.213 1 73.19 88 LYS A C 1
ATOM 672 O O . LYS A 1 88 ? -4.18 14.578 -3.766 1 73.19 88 LYS A O 1
ATOM 677 N N . VAL A 1 89 ? -5.82 13.25 -3.041 1 86.5 89 VAL A N 1
ATOM 678 C CA . VAL A 1 89 ? -5.043 12.039 -3.27 1 86.5 89 VAL A CA 1
ATOM 679 C C . VAL A 1 89 ? -4.797 11.852 -4.766 1 86.5 89 VAL A C 1
ATOM 681 O O . VAL A 1 89 ? -3.717 11.422 -5.176 1 86.5 89 VAL A O 1
ATOM 684 N N . CYS A 1 90 ? -5.691 12.328 -5.535 1 87.56 90 CYS A N 1
ATOM 685 C CA . CYS A 1 90 ? -5.605 12.102 -6.977 1 87.56 90 CYS A CA 1
ATOM 686 C C . CYS A 1 90 ? -4.746 13.172 -7.641 1 87.56 90 CYS A C 1
ATOM 688 O O . CYS A 1 90 ? -4.25 12.977 -8.75 1 87.56 90 CYS A O 1
ATOM 690 N N . SER A 1 91 ? -4.594 14.352 -6.98 1 83.88 91 SER A N 1
ATOM 691 C CA . SER A 1 91 ? -3.762 15.414 -7.531 1 83.88 91 SER A CA 1
ATOM 692 C C . SER A 1 91 ? -2.279 15.07 -7.434 1 83.88 91 SER A C 1
ATOM 694 O O . SER A 1 91 ? -1.448 15.672 -8.109 1 83.88 91 SER A O 1
ATOM 696 N N . ASN A 1 92 ? -1.96 14.055 -6.551 1 79.38 92 ASN A N 1
ATOM 697 C CA . ASN A 1 92 ? -0.576 13.641 -6.352 1 79.38 92 ASN A CA 1
ATOM 698 C C . ASN A 1 92 ? -0.268 12.344 -7.098 1 79.38 92 ASN A C 1
ATOM 700 O O . ASN A 1 92 ? 0.837 11.812 -6.988 1 79.38 92 ASN A O 1
ATOM 704 N N . ALA A 1 93 ? -1.254 11.789 -7.754 1 69.44 93 ALA A N 1
ATOM 705 C CA . ALA A 1 93 ? -1.1 10.477 -8.367 1 69.44 93 ALA A CA 1
ATOM 706 C C . ALA A 1 93 ? -0.34 10.57 -9.688 1 69.44 93 ALA A C 1
ATOM 708 O O . ALA A 1 93 ? -0.416 11.586 -10.383 1 69.44 93 ALA A O 1
ATOM 709 N N . MET B 1 1 ? 11.039 -8.141 -21.078 1 20.36 1 MET B N 1
ATOM 710 C CA . MET B 1 1 ? 11.508 -6.781 -20.844 1 20.36 1 MET B CA 1
ATOM 711 C C . MET B 1 1 ? 10.477 -5.988 -20.031 1 20.36 1 MET B C 1
ATOM 713 O O . MET B 1 1 ? 9.422 -5.621 -20.562 1 20.36 1 MET B O 1
ATOM 717 N N . LEU B 1 2 ? 10.055 -6.465 -18.891 1 28.12 2 LEU B N 1
ATOM 718 C CA . LEU B 1 2 ? 9.055 -5.973 -17.953 1 28.12 2 LEU B CA 1
ATOM 719 C C . LEU B 1 2 ? 9.242 -4.484 -17.688 1 28.12 2 LEU B C 1
ATOM 721 O O . LEU B 1 2 ? 10.273 -4.07 -17.141 1 28.12 2 LEU B O 1
ATOM 725 N N . GLU B 1 3 ? 8.984 -3.723 -18.672 1 32.38 3 GLU B N 1
ATOM 726 C CA . GLU B 1 3 ? 9.289 -2.297 -18.578 1 32.38 3 GLU B CA 1
ATOM 727 C C . GLU B 1 3 ? 8.75 -1.705 -17.281 1 32.38 3 GLU B C 1
ATOM 729 O O . GLU B 1 3 ? 7.531 -1.573 -17.109 1 32.38 3 GLU B O 1
ATOM 734 N N . GLY B 1 4 ? 9.078 -2.18 -16.125 1 35.41 4 GLY B N 1
ATOM 735 C CA . GLY B 1 4 ? 8.898 -1.279 -14.992 1 35.41 4 GLY B CA 1
ATOM 736 C C . GLY B 1 4 ? 8.953 0.185 -15.383 1 35.41 4 GLY B C 1
ATOM 737 O O . GLY B 1 4 ? 9.883 0.614 -16.078 1 35.41 4 GLY B O 1
ATOM 738 N N . ARG B 1 5 ? 7.871 0.726 -15.984 1 38.78 5 ARG B N 1
ATOM 739 C CA . ARG B 1 5 ? 8.031 2.121 -16.375 1 38.78 5 ARG B CA 1
ATOM 740 C C . ARG B 1 5 ? 9.023 2.838 -15.461 1 38.78 5 ARG B C 1
ATOM 742 O O . ARG B 1 5 ? 8.719 3.088 -14.297 1 38.78 5 ARG B O 1
ATOM 749 N N . PRO B 1 6 ? 10.234 2.768 -15.57 1 41.59 6 PRO B N 1
ATOM 750 C CA . PRO B 1 6 ? 11.297 3.66 -15.094 1 41.59 6 PRO B CA 1
ATOM 751 C C . PRO B 1 6 ? 10.906 5.137 -15.18 1 41.59 6 PRO B C 1
ATOM 753 O O . PRO B 1 6 ? 10.391 5.578 -16.203 1 41.59 6 PRO B O 1
ATOM 756 N N . GLY B 1 7 ? 10.445 5.645 -14.078 1 52.12 7 GLY B N 1
ATOM 757 C CA . GLY B 1 7 ? 10.414 7.094 -13.953 1 52.12 7 GLY B CA 1
ATOM 758 C C . GLY B 1 7 ? 9.078 7.617 -13.445 1 52.12 7 GLY B C 1
ATOM 759 O O . GLY B 1 7 ? 8.758 8.797 -13.625 1 52.12 7 GLY B O 1
ATOM 760 N N . SER B 1 8 ? 8.133 6.574 -13.312 1 72.56 8 SER B N 1
ATOM 761 C CA . SER B 1 8 ? 6.887 7.203 -12.891 1 72.56 8 SER B CA 1
ATOM 762 C C . SER B 1 8 ? 6.934 7.582 -11.414 1 72.56 8 SER B C 1
ATOM 764 O O . SER B 1 8 ? 7.586 6.902 -10.617 1 72.56 8 SER B O 1
ATOM 766 N N . GLN B 1 9 ? 6.629 8.758 -11.18 1 89.94 9 GLN B N 1
ATOM 767 C CA . GLN B 1 9 ? 6.566 9.312 -9.836 1 89.94 9 GLN B CA 1
ATOM 768 C C . GLN B 1 9 ? 5.613 8.508 -8.953 1 89.94 9 GLN B C 1
ATOM 770 O O . GLN B 1 9 ? 4.492 8.195 -9.367 1 89.94 9 GLN B O 1
ATOM 775 N N . GLY B 1 10 ? 6.227 7.887 -7.859 1 95.81 10 GLY B N 1
ATOM 776 C CA . GLY B 1 10 ? 5.406 7.156 -6.902 1 95.81 10 GLY B CA 1
ATOM 777 C C . GLY B 1 10 ? 4.77 8.055 -5.859 1 95.81 10 GLY B C 1
ATOM 778 O O . GLY B 1 10 ? 5.164 9.211 -5.699 1 95.81 10 GLY B O 1
ATOM 779 N N . LEU B 1 11 ? 3.701 7.57 -5.254 1 96.62 11 LEU B N 1
ATOM 780 C CA . LEU B 1 11 ? 3.062 8.266 -4.145 1 96.62 11 LEU B CA 1
ATOM 781 C C . LEU B 1 11 ? 3.09 7.414 -2.881 1 96.62 11 LEU B C 1
ATOM 783 O O . LEU B 1 11 ? 2.777 6.219 -2.924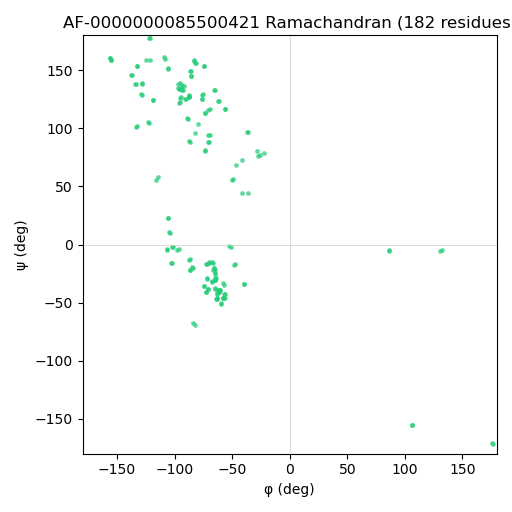 1 96.62 11 LEU B O 1
ATOM 787 N N . TYR B 1 12 ? 3.607 7.91 -1.861 1 97.19 12 TYR B N 1
ATOM 788 C CA . TYR B 1 12 ? 3.578 7.367 -0.508 1 97.19 12 TYR B CA 1
ATOM 789 C C . TYR B 1 12 ? 2.959 8.367 0.465 1 97.19 12 TYR B C 1
ATOM 791 O O . TYR B 1 12 ? 3.592 9.359 0.835 1 97.19 12 TYR B O 1
ATOM 799 N N . MET B 1 13 ? 1.668 8.07 0.868 1 97.06 13 MET B N 1
ATOM 800 C CA . MET B 1 13 ? 0.86 9.031 1.617 1 97.06 13 MET B CA 1
ATOM 801 C C . MET B 1 13 ? 0.289 8.391 2.879 1 97.06 13 MET B C 1
ATOM 803 O O . MET B 1 13 ? -0.145 7.234 2.854 1 97.06 13 MET B O 1
ATOM 807 N N . GLY B 1 14 ? 0.28 9.047 3.967 1 96.25 14 GLY B N 1
ATOM 808 C CA . GLY B 1 14 ? -0.243 8.57 5.238 1 96.25 14 GLY B CA 1
ATOM 809 C C . GLY B 1 14 ? -0.029 9.547 6.375 1 96.25 14 GLY B C 1
ATOM 810 O O . GLY B 1 14 ? 0.232 10.734 6.145 1 96.25 14 GLY B O 1
ATOM 811 N N . CYS B 1 15 ? -0.324 9.109 7.516 1 95.44 15 CYS B N 1
ATOM 812 C CA . CYS B 1 15 ? -0.044 9.914 8.695 1 95.44 15 CYS B CA 1
ATOM 813 C C . CYS B 1 15 ? 1.456 10.023 8.945 1 95.44 15 CYS B C 1
ATOM 815 O O . CYS B 1 15 ? 2.041 9.188 9.633 1 95.44 15 CYS B O 1
ATOM 817 N N . MET B 1 16 ? 2.09 11.148 8.406 1 95.25 16 MET B N 1
ATOM 818 C CA . MET B 1 16 ? 3.545 11.211 8.305 1 95.25 16 MET B CA 1
ATOM 819 C C . MET B 1 16 ? 4.148 11.766 9.594 1 95.25 16 MET B C 1
ATOM 821 O O . MET B 1 16 ? 3.654 12.758 10.141 1 95.25 16 MET B O 1
ATOM 825 N N . LYS B 1 17 ? 5.09 11.039 10.109 1 90.88 17 LYS B N 1
ATOM 826 C CA . LYS B 1 17 ? 5.961 11.57 11.156 1 90.88 17 LYS B CA 1
ATOM 827 C C . LYS B 1 17 ? 7.246 12.148 10.555 1 90.88 17 LYS B C 1
ATOM 829 O O . LYS B 1 17 ? 7.82 11.562 9.641 1 90.88 17 LYS B O 1
ATOM 834 N N . 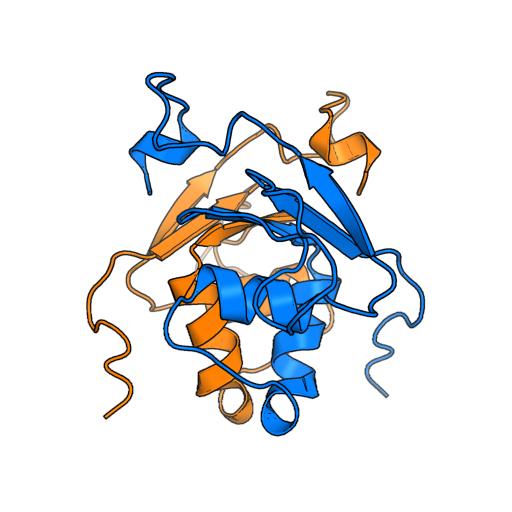SER B 1 18 ? 7.523 13.445 10.938 1 78 18 SER B N 1
ATOM 835 C CA . SER B 1 18 ? 8.727 14.102 10.43 1 78 18 SER B CA 1
ATOM 836 C C . SER B 1 18 ? 9.984 13.508 11.047 1 78 18 SER B C 1
ATOM 838 O O . SER B 1 18 ? 9.977 13.094 12.203 1 78 18 SER B O 1
ATOM 840 N N . GLY B 1 19 ? 10.812 12.914 10.312 1 67.69 19 GLY B N 1
ATOM 841 C CA . GLY B 1 19 ? 12.039 12.391 10.883 1 67.69 19 GLY B CA 1
ATOM 842 C C . GLY B 1 19 ? 13.227 13.328 10.711 1 67.69 19 GLY B C 1
ATOM 843 O O . GLY B 1 19 ? 13.156 14.289 9.938 1 67.69 19 GLY B O 1
ATOM 844 N N . VAL B 1 20 ? 14.047 13.414 11.883 1 64.44 20 VAL B N 1
ATOM 845 C CA . VAL B 1 20 ? 15.375 14.016 11.781 1 64.44 20 VAL B CA 1
ATOM 846 C C . VAL B 1 20 ? 16.359 13 11.211 1 64.44 20 VAL B C 1
ATOM 848 O O . VAL B 1 20 ? 16.266 11.805 11.5 1 64.44 20 VAL B O 1
ATOM 851 N N . VAL B 1 21 ? 16.781 13.031 9.977 1 57.97 21 VAL B N 1
ATOM 852 C CA . VAL B 1 21 ? 17.609 12.07 9.266 1 57.97 21 VAL B CA 1
ATOM 853 C C . VAL B 1 21 ? 18.734 11.578 10.18 1 57.97 21 VAL B C 1
ATOM 855 O O . VAL B 1 21 ? 19.719 12.297 10.398 1 57.97 21 VAL B O 1
ATOM 858 N N . ILE B 1 22 ? 18.562 11.234 11.414 1 57.09 22 ILE B N 1
ATOM 859 C CA . ILE B 1 22 ? 19.734 10.797 12.156 1 57.09 22 ILE B CA 1
ATOM 860 C C . ILE B 1 22 ? 19.984 9.312 11.883 1 57.09 22 ILE B C 1
ATOM 862 O O . ILE B 1 22 ? 21.094 8.922 11.516 1 57.09 22 ILE B O 1
ATOM 866 N N . SER B 1 23 ? 19.141 8.414 12.312 1 60.47 23 SER B N 1
ATOM 867 C CA . SER B 1 23 ? 19.25 6.984 12.039 1 60.47 23 SER B CA 1
ATOM 868 C C . SER B 1 23 ? 18.156 6.527 11.07 1 60.47 23 SER B C 1
ATOM 870 O O . SER B 1 23 ? 17.219 7.281 10.773 1 60.47 23 SER B O 1
ATOM 872 N N . GLU B 1 24 ? 18.406 5.332 10.445 1 61.41 24 GLU B N 1
ATOM 873 C CA . GLU B 1 24 ? 17.438 4.738 9.531 1 61.41 24 GLU B CA 1
ATOM 874 C C . GLU B 1 24 ? 16.031 4.723 10.156 1 61.41 24 GLU B C 1
ATOM 876 O O . GLU B 1 24 ? 15.031 4.664 9.445 1 61.41 24 GLU B O 1
ATOM 881 N N . GLU B 1 25 ? 16 4.891 11.5 1 65.31 25 GLU B N 1
ATOM 882 C CA . GLU B 1 25 ? 14.711 4.832 12.172 1 65.31 25 GLU B CA 1
ATOM 883 C C . GLU B 1 25 ? 14.148 6.23 12.414 1 65.31 25 GLU B C 1
ATOM 885 O O . GLU B 1 25 ? 12.969 6.387 12.75 1 65.31 25 GLU B O 1
ATOM 890 N N . TYR B 1 26 ? 14.914 7.133 12.086 1 79.19 26 TYR B N 1
ATOM 891 C CA . TYR B 1 26 ? 14.438 8.5 12.273 1 79.19 26 TYR B CA 1
ATOM 892 C C . TYR B 1 26 ? 14.266 9.203 10.93 1 79.19 26 TYR B C 1
ATOM 894 O O . TYR B 1 26 ? 14.953 10.188 10.648 1 79.19 26 TYR B O 1
ATOM 902 N N . PHE B 1 27 ? 13.492 8.625 10.195 1 87.5 27 PHE B N 1
ATOM 903 C CA . PHE B 1 27 ? 13.211 9.188 8.875 1 87.5 27 PHE B CA 1
ATOM 904 C C . PHE B 1 27 ? 11.711 9.391 8.688 1 87.5 27 PHE B C 1
ATOM 906 O O . PHE B 1 27 ? 10.906 8.867 9.453 1 87.5 27 PHE B O 1
ATOM 913 N N . ARG B 1 28 ? 11.422 10.266 7.754 1 92.69 28 ARG B N 1
ATOM 914 C CA . ARG B 1 28 ? 10.023 10.547 7.457 1 92.69 28 ARG B CA 1
ATOM 915 C C . ARG B 1 28 ? 9.305 9.305 6.945 1 92.69 28 ARG B C 1
ATOM 917 O O . ARG B 1 28 ? 9.773 8.648 6.016 1 92.69 28 ARG B O 1
ATOM 924 N N . HIS B 1 29 ? 8.266 8.992 7.637 1 95.69 29 HIS B N 1
ATOM 925 C CA . HIS B 1 29 ? 7.469 7.844 7.227 1 95.69 29 HIS B CA 1
ATOM 926 C C . HIS B 1 29 ? 6.031 7.957 7.727 1 95.69 29 HIS B C 1
ATOM 928 O O . HIS B 1 29 ? 5.754 8.727 8.648 1 95.69 29 HIS B O 1
ATOM 934 N N . ALA B 1 30 ? 5.125 7.207 7.031 1 96.19 30 ALA B N 1
ATOM 935 C CA . ALA B 1 30 ? 3.74 7.129 7.484 1 96.19 30 ALA B CA 1
ATOM 936 C C . ALA B 1 30 ? 3.619 6.262 8.734 1 96.19 30 ALA B C 1
ATOM 938 O O . ALA B 1 30 ? 3.838 5.051 8.688 1 96.19 30 ALA B O 1
ATOM 939 N N . SER B 1 31 ? 3.266 6.895 9.805 1 93.06 31 SER B N 1
ATOM 940 C CA . SER B 1 31 ? 3.102 6.176 11.062 1 93.06 31 SER B CA 1
ATOM 941 C C . SER B 1 31 ? 1.696 5.598 11.195 1 93.06 31 SER B C 1
ATOM 943 O O . SER B 1 31 ? 0.742 6.137 10.625 1 93.06 31 SER B O 1
ATOM 945 N N . GLY B 1 32 ? 1.571 4.465 11.891 1 89.94 32 GLY B N 1
ATOM 946 C CA . GLY B 1 32 ? 0.267 3.848 12.078 1 89.94 32 GLY B CA 1
ATOM 947 C C . GLY B 1 32 ? 0.074 2.594 11.242 1 89.94 32 GLY B C 1
ATOM 948 O O . GLY B 1 32 ? 1.047 1.939 10.859 1 89.94 32 GLY B O 1
ATOM 949 N N . SER B 1 33 ? -1.212 2.256 10.945 1 92.06 33 SER B N 1
ATOM 950 C CA . SER B 1 33 ? -1.511 0.934 10.406 1 92.06 33 SER B CA 1
ATOM 951 C C . SER B 1 33 ? -1.752 0.994 8.898 1 92.06 33 SER B C 1
ATOM 953 O O . SER B 1 33 ? -1.723 -0.034 8.219 1 92.06 33 SER B O 1
ATOM 955 N N . LEU B 1 34 ? -1.994 2.254 8.375 1 95.75 34 LEU B N 1
ATOM 956 C CA . LEU B 1 34 ? -2.461 2.357 7 1 95.75 34 LEU B CA 1
ATOM 957 C C . LEU B 1 34 ? -1.671 3.414 6.234 1 95.75 34 LEU B C 1
ATOM 959 O O . LEU B 1 34 ? -1.172 4.375 6.828 1 95.75 34 LEU B O 1
ATOM 963 N N . PHE B 1 35 ? -1.604 3.26 4.988 1 97.44 35 PHE B N 1
ATOM 964 C CA . PHE B 1 35 ? -1.037 4.258 4.086 1 97.44 35 PHE B CA 1
ATOM 965 C C . PHE B 1 35 ? -1.598 4.098 2.68 1 97.44 35 PHE B C 1
ATOM 967 O O . PHE B 1 35 ? -2.207 3.074 2.359 1 97.44 35 PHE B O 1
ATOM 974 N N . ILE B 1 36 ? -1.488 5.109 1.901 1 97.75 36 ILE B N 1
ATOM 975 C CA . ILE B 1 36 ? -1.794 5.07 0.475 1 97.75 36 ILE B CA 1
ATOM 976 C C . ILE B 1 36 ? -0.51 4.855 -0.323 1 97.75 36 ILE B C 1
ATOM 978 O O . ILE B 1 36 ? 0.514 5.484 -0.043 1 97.75 36 ILE B O 1
ATOM 982 N N . LEU B 1 37 ? -0.606 3.951 -1.278 1 98.19 37 LEU B N 1
ATOM 983 C CA . LEU B 1 37 ? 0.555 3.613 -2.094 1 98.19 37 LEU B CA 1
ATOM 984 C C . LEU B 1 37 ? 0.184 3.561 -3.572 1 98.19 37 LEU B C 1
ATOM 986 O O . LEU B 1 37 ? -0.899 3.09 -3.928 1 98.19 37 LEU B O 1
ATOM 990 N N . SER B 1 38 ? 1.071 4.113 -4.371 1 97.38 38 SER B N 1
ATOM 991 C CA . SER B 1 38 ? 0.886 3.91 -5.805 1 97.38 38 SER B CA 1
ATOM 992 C C . SER B 1 38 ? 1.273 2.494 -6.219 1 97.38 38 SER B C 1
ATOM 994 O O . SER B 1 38 ? 2.141 1.875 -5.598 1 97.38 38 SER B O 1
ATOM 996 N N . ASN B 1 39 ? 0.667 2.049 -7.285 1 97.12 39 ASN B N 1
ATOM 997 C CA . ASN B 1 39 ? 0.877 0.674 -7.727 1 97.12 39 ASN B CA 1
ATOM 998 C C . ASN B 1 39 ? 2.346 0.406 -8.047 1 97.12 39 ASN B C 1
ATOM 1000 O O . ASN B 1 39 ? 2.854 -0.687 -7.781 1 97.12 39 ASN B O 1
ATOM 1004 N N . ASN B 1 40 ? 2.994 1.391 -8.648 1 96.5 40 ASN B N 1
ATOM 1005 C CA . ASN B 1 40 ? 4.383 1.165 -9.039 1 96.5 40 ASN B CA 1
ATOM 1006 C C . ASN B 1 40 ? 5.277 0.956 -7.82 1 96.5 40 ASN B C 1
ATOM 1008 O O . ASN B 1 40 ? 6.281 0.248 -7.895 1 96.5 40 ASN B O 1
ATOM 1012 N N . LEU B 1 41 ? 4.934 1.541 -6.691 1 97.94 41 LEU B N 1
ATOM 1013 C CA . LEU B 1 41 ? 5.719 1.339 -5.48 1 97.94 41 LEU B CA 1
ATOM 1014 C C . LEU B 1 41 ? 5.465 -0.044 -4.891 1 97.94 41 LEU B C 1
ATOM 1016 O O . LEU B 1 41 ? 6.367 -0.66 -4.32 1 97.94 41 LEU B O 1
ATOM 1020 N N . ALA B 1 42 ? 4.215 -0.556 -4.977 1 98.44 42 ALA B N 1
ATOM 1021 C CA . ALA B 1 42 ? 3.955 -1.932 -4.559 1 98.44 42 ALA B CA 1
ATOM 1022 C C . ALA B 1 42 ? 4.754 -2.922 -5.402 1 98.44 42 ALA B C 1
ATOM 1024 O O . ALA B 1 42 ? 5.312 -3.885 -4.875 1 98.44 42 ALA B O 1
ATOM 1025 N N . CYS B 1 43 ? 4.816 -2.658 -6.68 1 98.19 43 CYS B N 1
ATOM 1026 C CA . CYS B 1 43 ? 5.602 -3.508 -7.566 1 98.19 43 CYS B CA 1
ATOM 1027 C C . CYS B 1 43 ? 7.082 -3.428 -7.23 1 98.19 43 CYS B C 1
ATOM 1029 O O . CYS B 1 43 ? 7.793 -4.434 -7.289 1 98.19 43 CYS B O 1
ATOM 1031 N N . TYR B 1 44 ? 7.508 -2.23 -6.891 1 97.94 44 TYR B N 1
ATOM 1032 C CA . TYR B 1 44 ? 8.891 -2.064 -6.465 1 97.94 44 TYR B CA 1
ATOM 1033 C C . TYR B 1 44 ? 9.211 -2.973 -5.281 1 97.94 44 TYR B C 1
ATOM 1035 O O . TYR B 1 44 ? 10.266 -3.611 -5.25 1 97.94 44 TYR B O 1
ATOM 1043 N N . ILE B 1 45 ? 8.32 -3.02 -4.266 1 98.38 45 ILE B N 1
ATOM 1044 C CA . ILE B 1 45 ? 8.523 -3.852 -3.084 1 98.38 45 ILE B CA 1
ATOM 1045 C C . ILE B 1 45 ? 8.672 -5.312 -3.5 1 98.38 45 ILE B C 1
ATOM 1047 O O . ILE B 1 45 ? 9.578 -6.008 -3.043 1 98.38 45 ILE B O 1
ATOM 1051 N N . ASN B 1 46 ? 7.809 -5.746 -4.371 1 98.5 46 ASN B N 1
ATOM 1052 C CA . ASN B 1 46 ? 7.836 -7.129 -4.832 1 98.5 46 ASN B CA 1
ATOM 1053 C C . ASN B 1 46 ? 9.133 -7.449 -5.574 1 98.5 46 ASN B C 1
ATOM 1055 O O . ASN B 1 46 ? 9.805 -8.438 -5.262 1 98.5 46 ASN B O 1
ATOM 1059 N N . ILE B 1 47 ? 9.508 -6.598 -6.434 1 97.88 47 ILE B N 1
ATOM 1060 C CA . ILE B 1 47 ? 10.625 -6.82 -7.344 1 97.88 47 ILE B CA 1
ATOM 1061 C C . ILE B 1 47 ? 11.945 -6.781 -6.57 1 97.88 47 ILE B C 1
ATOM 1063 O O . ILE B 1 47 ? 12.859 -7.559 -6.848 1 97.88 47 ILE B O 1
ATOM 1067 N N . ASN B 1 48 ? 12.039 -5.922 -5.641 1 97.75 48 ASN B N 1
ATOM 1068 C CA . ASN B 1 48 ? 13.32 -5.676 -4.98 1 97.75 48 ASN B CA 1
ATOM 1069 C C . ASN B 1 48 ? 13.352 -6.285 -3.584 1 97.75 48 ASN B C 1
ATOM 1071 O O . ASN B 1 48 ? 14.117 -5.844 -2.727 1 97.75 48 ASN B O 1
ATOM 1075 N N . SER B 1 49 ? 12.539 -7.277 -3.305 1 98.06 49 SER B N 1
ATOM 1076 C CA . SER B 1 49 ? 12.375 -7.84 -1.968 1 98.06 49 SER B CA 1
ATOM 1077 C C . SER B 1 49 ? 13.711 -8.344 -1.419 1 98.06 49 SER B C 1
ATOM 1079 O O . SER B 1 49 ? 13.969 -8.234 -0.219 1 98.06 49 SER B O 1
ATOM 1081 N N . ALA B 1 50 ? 14.633 -8.844 -2.156 1 97.56 50 ALA B N 1
ATOM 1082 C CA . ALA B 1 50 ? 15.906 -9.414 -1.724 1 97.56 50 ALA B CA 1
ATOM 1083 C C . ALA B 1 50 ? 16.812 -8.344 -1.117 1 97.56 50 ALA B C 1
ATOM 1085 O O . ALA B 1 50 ? 17.672 -8.641 -0.292 1 97.56 50 ALA B O 1
ATOM 1086 N N . SER B 1 51 ? 16.531 -7.082 -1.483 1 97.5 51 SER B N 1
ATOM 1087 C CA . SER B 1 51 ? 17.406 -6.004 -1.063 1 97.5 51 SER B CA 1
ATOM 1088 C C . SER B 1 51 ? 16.766 -5.152 0.029 1 97.5 51 SER B C 1
ATOM 1090 O O . SER B 1 51 ? 17.391 -4.215 0.534 1 97.5 51 SER B O 1
ATOM 1092 N N . LEU B 1 52 ? 15.594 -5.41 0.37 1 97.31 52 LEU B N 1
ATOM 1093 C CA . LEU B 1 52 ? 14.883 -4.566 1.323 1 97.31 52 LEU B CA 1
ATOM 1094 C C . LEU B 1 52 ? 15.039 -5.105 2.742 1 97.31 52 LEU B C 1
ATOM 1096 O O . LEU B 1 52 ? 14.836 -6.297 2.984 1 97.31 52 LEU B O 1
ATOM 1100 N N . GLN B 1 53 ? 15.352 -4.219 3.637 1 96 53 GLN B N 1
ATOM 1101 C CA . GLN B 1 53 ? 15.508 -4.586 5.043 1 96 53 GLN B CA 1
ATOM 1102 C C . GLN B 1 53 ? 14.219 -4.344 5.82 1 96 53 GLN B C 1
ATOM 1104 O O . GLN B 1 53 ? 13.562 -3.314 5.637 1 96 53 GLN B O 1
ATOM 1109 N N . SER B 1 54 ? 13.844 -5.34 6.633 1 95.56 54 SER B N 1
ATOM 1110 C CA . SER B 1 54 ? 12.672 -5.172 7.484 1 95.56 54 SER B CA 1
ATOM 1111 C C . SER B 1 54 ? 13.078 -4.949 8.938 1 95.56 54 SER B C 1
ATOM 1113 O O . SER B 1 54 ? 14.117 -5.434 9.383 1 95.56 54 SER B O 1
ATOM 1115 N N . TYR B 1 55 ? 12.242 -4.234 9.633 1 94 55 TYR B N 1
ATOM 1116 C CA . TYR B 1 55 ? 12.453 -3.906 11.039 1 94 55 TYR B CA 1
ATOM 1117 C C . TYR B 1 55 ? 11.297 -4.41 11.898 1 94 55 TYR B C 1
ATOM 1119 O O . TYR B 1 55 ? 10.352 -5.008 11.383 1 94 55 TYR B O 1
ATOM 1127 N N . ALA B 1 56 ? 11.43 -4.199 13.195 1 93.31 56 ALA B N 1
ATOM 1128 C CA . ALA B 1 56 ? 10.43 -4.672 14.156 1 93.31 56 ALA B CA 1
ATOM 1129 C C . ALA B 1 56 ? 9.086 -4 13.906 1 93.31 56 ALA B C 1
ATOM 1131 O O . ALA B 1 56 ? 8.039 -4.645 14.016 1 93.31 56 ALA B O 1
ATOM 1132 N N . HIS B 1 57 ? 9.07 -2.721 13.641 1 94.25 57 HIS B N 1
ATOM 1133 C CA . HIS B 1 57 ? 7.836 -2.012 13.336 1 94.25 57 HIS B CA 1
ATOM 1134 C C . HIS B 1 57 ? 7.559 -2.012 11.836 1 94.25 57 HIS B C 1
ATOM 1136 O O . HIS B 1 57 ? 8.383 -1.54 11.047 1 94.25 57 HIS B O 1
ATOM 1142 N N . ASP B 1 58 ? 6.398 -2.482 11.484 1 96 58 ASP B N 1
ATOM 1143 C CA . ASP B 1 58 ? 6.062 -2.623 10.07 1 96 58 ASP B CA 1
ATOM 1144 C C . ASP B 1 58 ? 6.07 -1.267 9.367 1 96 58 ASP B C 1
ATOM 1146 O O . ASP B 1 58 ? 6.469 -1.167 8.203 1 96 58 ASP B O 1
ATOM 1150 N N . ASP B 1 59 ? 5.547 -0.176 10.086 1 95.75 59 ASP B N 1
ATOM 1151 C CA . ASP B 1 59 ? 5.512 1.139 9.445 1 95.75 59 ASP B CA 1
ATOM 1152 C C . ASP B 1 59 ? 6.922 1.654 9.18 1 95.75 59 ASP B C 1
ATOM 1154 O O . ASP B 1 59 ? 7.168 2.307 8.164 1 95.75 59 ASP B O 1
ATOM 1158 N N . ILE B 1 60 ? 7.883 1.293 9.992 1 95.12 60 ILE B N 1
ATOM 1159 C CA . ILE B 1 60 ? 9.281 1.67 9.797 1 95.12 60 ILE B CA 1
ATOM 1160 C C . ILE B 1 60 ? 9.867 0.882 8.633 1 95.12 60 ILE B C 1
ATOM 1162 O O . ILE B 1 60 ? 10.594 1.438 7.805 1 95.12 60 ILE B O 1
ATOM 1166 N N . SER B 1 61 ? 9.555 -0.354 8.523 1 96.56 61 SER B N 1
ATOM 1167 C CA . SER B 1 61 ? 10 -1.156 7.387 1 96.56 61 SER B CA 1
ATOM 1168 C C . SER B 1 61 ? 9.5 -0.576 6.07 1 96.56 61 SER B C 1
ATOM 1170 O O . SER B 1 61 ? 10.297 -0.277 5.176 1 96.56 61 SER B O 1
ATOM 1172 N N . VAL B 1 62 ? 8.172 -0.32 6.02 1 97.75 62 VAL B N 1
ATOM 1173 C CA . VAL B 1 62 ? 7.574 0.17 4.785 1 97.75 62 VAL B CA 1
ATOM 1174 C C . VAL B 1 62 ? 8.156 1.539 4.434 1 97.75 62 VAL B C 1
ATOM 1176 O O . VAL B 1 62 ? 8.539 1.782 3.289 1 97.75 62 VAL B O 1
ATOM 1179 N N . GLY B 1 63 ? 8.188 2.373 5.457 1 96.69 63 GLY B N 1
ATOM 1180 C CA . GLY B 1 63 ? 8.781 3.682 5.23 1 96.69 63 GLY B CA 1
ATOM 1181 C C . GLY B 1 63 ? 10.203 3.611 4.711 1 96.69 63 GLY B C 1
ATOM 1182 O O . GLY B 1 63 ? 10.586 4.371 3.816 1 96.69 63 GLY B O 1
ATOM 1183 N N . SER B 1 64 ? 11 2.736 5.25 1 95.5 64 SER B N 1
ATOM 1184 C CA . SER B 1 64 ? 12.398 2.631 4.844 1 95.5 64 SER B CA 1
ATOM 1185 C C . SER B 1 64 ? 12.523 2.121 3.412 1 95.5 64 SER B C 1
ATOM 1187 O O . SER B 1 64 ? 13.445 2.496 2.691 1 95.5 64 SER B O 1
ATOM 1189 N N . TRP B 1 65 ? 11.617 1.3 2.959 1 97.19 65 TRP B N 1
ATOM 1190 C CA . TRP B 1 65 ? 11.625 0.78 1.595 1 97.19 65 TRP B CA 1
ATOM 1191 C C . TRP B 1 65 ? 11.406 1.899 0.583 1 97.19 65 TRP B C 1
ATOM 1193 O O . TRP B 1 65 ? 11.805 1.783 -0.578 1 97.19 65 TRP B O 1
ATOM 1203 N N . MET B 1 66 ? 10.727 3.062 1.033 1 95.62 66 MET B N 1
ATOM 1204 C CA . MET B 1 66 ? 10.383 4.152 0.124 1 95.62 66 MET B CA 1
ATOM 1205 C C . MET B 1 66 ? 11.539 5.145 0.012 1 95.62 66 MET B C 1
ATOM 1207 O O . MET B 1 66 ? 11.562 5.969 -0.904 1 95.62 66 MET B O 1
ATOM 1211 N N . MET B 1 67 ? 12.453 4.98 0.935 1 92.25 67 MET B N 1
ATOM 1212 C CA . MET B 1 67 ? 13.531 5.965 0.983 1 92.25 67 MET B CA 1
ATOM 1213 C C . MET B 1 67 ? 14.375 5.906 -0.283 1 92.25 67 MET B C 1
ATOM 1215 O O . MET B 1 67 ? 14.703 4.82 -0.768 1 92.25 67 MET B O 1
ATOM 1219 N N . GLY B 1 68 ? 14.633 7.035 -0.834 1 88.94 68 GLY B N 1
ATOM 1220 C CA . GLY B 1 68 ? 15.516 7.148 -1.987 1 88.94 68 GLY B CA 1
ATOM 1221 C C . GLY B 1 68 ? 14.797 6.941 -3.307 1 88.94 68 GLY B C 1
ATOM 1222 O O . GLY B 1 68 ? 15.406 7.012 -4.375 1 88.94 68 GLY B O 1
ATOM 1223 N N . LEU B 1 69 ? 13.555 6.582 -3.271 1 93.94 69 LEU B N 1
ATOM 1224 C CA . LEU B 1 69 ? 12.773 6.41 -4.496 1 93.94 69 LEU B CA 1
ATOM 1225 C C . LEU B 1 69 ? 12.258 7.754 -5 1 93.94 69 LEU B C 1
ATOM 1227 O O . LEU B 1 69 ? 12.18 8.719 -4.242 1 93.94 69 LEU B O 1
ATOM 1231 N N . ASN B 1 70 ? 11.992 7.773 -6.32 1 94.06 70 ASN B N 1
ATOM 1232 C CA . ASN B 1 70 ? 11.258 8.906 -6.879 1 94.06 70 ASN B CA 1
ATOM 1233 C C . ASN B 1 70 ? 9.781 8.859 -6.504 1 94.06 70 ASN B C 1
ATOM 1235 O O . ASN B 1 70 ? 8.953 8.414 -7.301 1 94.06 70 ASN B O 1
ATOM 1239 N N . ALA B 1 71 ? 9.508 9.32 -5.289 1 94.56 71 ALA B N 1
ATOM 1240 C CA . ALA B 1 71 ? 8.141 9.289 -4.758 1 94.56 71 ALA B CA 1
ATOM 1241 C C . ALA B 1 71 ? 7.816 10.586 -4.02 1 94.56 71 ALA B C 1
ATOM 1243 O O . ALA B 1 71 ? 8.703 11.219 -3.441 1 94.56 71 ALA B O 1
ATOM 1244 N N . THR B 1 72 ? 6.586 10.984 -4.105 1 94.12 72 THR B N 1
ATOM 1245 C CA . THR B 1 72 ? 6.082 12.094 -3.303 1 94.12 72 THR B CA 1
ATOM 1246 C C . THR B 1 72 ? 5.578 11.594 -1.95 1 94.12 72 THR B C 1
ATOM 1248 O O . THR B 1 72 ? 4.828 10.617 -1.883 1 94.12 72 THR B O 1
ATOM 1251 N N . TYR B 1 73 ? 6.07 12.195 -0.897 1 94.62 73 TYR B N 1
ATOM 1252 C CA . TYR B 1 73 ? 5.613 11.93 0.461 1 94.62 73 TYR B CA 1
ATOM 1253 C C . TYR B 1 73 ? 4.566 12.953 0.893 1 94.62 73 TYR B C 1
ATOM 1255 O O . TYR B 1 73 ? 4.836 14.156 0.909 1 94.62 73 TYR B O 1
ATOM 1263 N N . VAL B 1 74 ? 3.424 12.477 1.242 1 95.06 74 VAL B N 1
ATOM 1264 C CA . VAL B 1 74 ? 2.352 13.406 1.571 1 95.06 74 VAL B CA 1
ATOM 1265 C C . VAL B 1 74 ? 1.759 13.055 2.934 1 95.06 74 VAL B C 1
ATOM 1267 O O . VAL B 1 74 ? 1.442 11.898 3.199 1 95.06 74 VAL B O 1
ATOM 1270 N N . ASP B 1 75 ? 1.671 14.07 3.807 1 94 75 ASP B N 1
ATOM 1271 C CA . ASP B 1 75 ? 0.926 13.914 5.051 1 94 75 ASP B CA 1
ATOM 1272 C C . ASP B 1 75 ? -0.579 13.984 4.805 1 94 75 ASP B C 1
ATOM 1274 O O . ASP B 1 75 ? -1.07 14.938 4.195 1 94 75 ASP B O 1
ATOM 1278 N N . TYR B 1 76 ? -1.249 12.953 5.25 1 93.25 76 TYR B N 1
ATOM 1279 C CA . TYR B 1 76 ? -2.688 12.836 5.031 1 93.25 76 TYR B CA 1
ATOM 1280 C C . TYR B 1 76 ? -3.402 12.445 6.32 1 93.25 76 TYR B C 1
ATOM 1282 O O . TYR B 1 76 ? -3.523 11.258 6.633 1 93.25 76 TYR B O 1
ATOM 1290 N N . ASP B 1 77 ? -4.008 13.391 6.957 1 90.19 77 ASP B N 1
ATOM 1291 C CA . ASP B 1 77 ? -4.516 13.281 8.32 1 90.19 77 ASP B CA 1
ATOM 1292 C C . ASP B 1 77 ? -5.656 12.273 8.406 1 90.19 77 ASP B C 1
ATOM 1294 O O . ASP B 1 77 ? -5.941 11.742 9.484 1 90.19 77 ASP B O 1
ATOM 1298 N N . ARG B 1 78 ? -6.305 11.961 7.297 1 90.31 78 ARG B N 1
ATOM 1299 C CA . ARG B 1 78 ? -7.422 11.023 7.324 1 90.31 78 ARG B CA 1
ATOM 1300 C C . ARG B 1 78 ? -6.949 9.617 7.684 1 90.31 78 ARG B C 1
ATOM 1302 O O . ARG B 1 78 ? -7.754 8.766 8.055 1 90.31 78 ARG B O 1
ATOM 1309 N N . LEU B 1 79 ? -5.613 9.43 7.578 1 93.81 79 LEU B N 1
ATOM 1310 C CA . LEU B 1 79 ? -5.086 8.102 7.879 1 93.81 79 LEU B CA 1
ATOM 1311 C C . LEU B 1 79 ? -4.418 8.086 9.25 1 93.81 79 LEU B C 1
ATOM 1313 O O . LEU B 1 79 ? -3.76 7.105 9.609 1 93.81 79 LEU B O 1
ATOM 1317 N N . CYS B 1 80 ? -4.613 9.188 10.016 1 92.94 80 CYS B N 1
ATOM 1318 C CA . CYS B 1 80 ? -4.16 9.211 11.406 1 92.94 80 CYS B CA 1
ATOM 1319 C C . CYS B 1 80 ? -5.219 8.633 12.336 1 92.94 80 CYS B C 1
ATOM 1321 O O . CYS B 1 80 ? -6.016 9.375 12.906 1 92.94 80 CYS B O 1
ATOM 1323 N N . CYS B 1 81 ? -5.188 7.375 12.523 1 88.44 81 CYS B N 1
ATOM 1324 C CA . CYS B 1 81 ? -6.289 6.664 13.156 1 88.44 81 CYS B CA 1
ATOM 1325 C C . CYS B 1 81 ? -6.176 6.738 14.68 1 88.44 81 CYS B C 1
ATOM 1327 O O . CYS B 1 81 ? -7.141 6.449 15.391 1 88.44 81 CYS B O 1
ATOM 1329 N N . SER B 1 82 ? -5.098 6.992 15.18 1 80.12 82 SER B N 1
ATOM 1330 C CA . SER B 1 82 ? -4.996 7.156 16.625 1 80.12 82 SER B CA 1
ATOM 1331 C C . SER B 1 82 ? -5.672 8.445 17.094 1 80.12 82 SER B C 1
ATOM 1333 O O . SER B 1 82 ? -5.957 8.609 18.281 1 80.12 82 SER B O 1
ATOM 1335 N N . SER B 1 83 ? -5.93 9.273 16.141 1 72.62 83 SER B N 1
ATOM 1336 C CA . SER B 1 83 ? -6.59 10.531 16.484 1 72.62 83 SER B CA 1
ATOM 1337 C C . SER B 1 83 ? -8.102 10.367 16.531 1 72.62 83 SER B C 1
ATOM 1339 O O . SER B 1 83 ? -8.648 9.422 15.961 1 72.62 83 SER B O 1
ATOM 1341 N N . SER B 1 84 ? -8.781 11.039 17.391 1 64.06 84 SER B N 1
ATOM 1342 C CA . SER B 1 84 ? -10.211 10.992 17.703 1 64.06 84 SER B CA 1
ATOM 1343 C C . SER B 1 84 ? -11.047 11.164 16.438 1 64.06 84 SER B C 1
ATOM 1345 O O . SER B 1 84 ? -12.266 10.961 16.469 1 64.06 84 SER B O 1
ATOM 1347 N N . ARG B 1 85 ? -10.422 11.344 15.352 1 59.91 85 ARG B N 1
ATOM 1348 C CA . ARG B 1 85 ? -11.258 11.539 14.172 1 59.91 85 ARG B CA 1
ATOM 1349 C C . ARG B 1 85 ? -11.586 10.211 13.5 1 59.91 85 ARG B C 1
ATOM 1351 O O . ARG B 1 85 ? -10.688 9.43 13.195 1 59.91 85 ARG B O 1
ATOM 1358 N N . GLN B 1 86 ? -12.734 9.82 13.602 1 62.94 86 GLN B N 1
ATOM 1359 C CA . GLN B 1 86 ? -13.234 8.57 13.031 1 62.94 86 GLN B CA 1
ATOM 1360 C C . GLN B 1 86 ? -13.32 8.648 11.516 1 62.94 86 GLN B C 1
ATOM 1362 O O . GLN B 1 86 ? -14.195 9.312 10.969 1 62.94 86 GLN B O 1
ATOM 1367 N N . GLU B 1 87 ? -12.242 8.312 10.836 1 74.38 87 GLU B N 1
ATOM 1368 C CA . GLU B 1 87 ? -12.336 8.211 9.383 1 74.38 87 GLU B CA 1
ATOM 1369 C C . GLU B 1 87 ? -12.68 6.785 8.945 1 74.38 87 GLU B C 1
ATOM 1371 O O . GLU B 1 87 ? -12.281 5.82 9.602 1 74.38 87 GLU B O 1
ATOM 1376 N N . LYS B 1 88 ? -13.625 6.676 7.957 1 73.31 88 LYS B N 1
ATOM 1377 C CA . LYS B 1 88 ? -14.039 5.383 7.418 1 73.31 88 LYS B CA 1
ATOM 1378 C C . LYS B 1 88 ? -12.844 4.445 7.266 1 73.31 88 LYS B C 1
ATOM 1380 O O . LYS B 1 88 ? -12.938 3.258 7.578 1 73.31 88 LYS B O 1
ATOM 1385 N N . VAL B 1 89 ? -11.75 5.023 6.949 1 86.62 89 VAL B N 1
ATOM 1386 C CA . VAL B 1 89 ? -10.555 4.223 6.68 1 86.62 89 VAL B CA 1
ATOM 1387 C C . VAL B 1 89 ? -10.023 3.631 7.98 1 86.62 89 VAL B C 1
ATOM 1389 O O . VAL B 1 89 ? -9.555 2.492 8.008 1 86.62 89 VAL B O 1
ATOM 1392 N N . CYS B 1 90 ? -10.258 4.301 9.031 1 87.88 90 CYS B N 1
ATOM 1393 C CA . CYS B 1 90 ? -9.703 3.875 10.312 1 87.88 90 CYS B CA 1
ATOM 1394 C C . CYS B 1 90 ? -10.617 2.867 10.992 1 87.88 90 CYS B C 1
ATOM 1396 O O . CYS B 1 90 ? -10.18 2.125 11.875 1 87.88 90 CYS B O 1
ATOM 1398 N N . SER B 1 91 ? -11.914 2.848 10.633 1 84.19 91 SER B N 1
ATOM 1399 C CA . SER B 1 91 ? -12.852 1.893 11.219 1 84.19 91 SER B CA 1
ATOM 1400 C C . SER B 1 91 ? -12.602 0.481 10.695 1 84.19 91 SER B C 1
ATOM 1402 O O . SER B 1 91 ? -13.062 -0.496 11.289 1 84.19 91 SER B O 1
ATOM 1404 N N . ASN B 1 92 ? -11.844 0.404 9.562 1 80 92 ASN B N 1
ATOM 1405 C CA . ASN B 1 92 ? -11.539 -0.89 8.953 1 80 92 ASN B CA 1
ATOM 1406 C C . ASN B 1 92 ? -10.125 -1.348 9.289 1 80 92 ASN B C 1
ATOM 1408 O O . ASN B 1 92 ? -9.68 -2.404 8.828 1 80 92 ASN B O 1
ATOM 1412 N N . ALA B 1 93 ? -9.367 -0.537 10.023 1 69.88 93 ALA B N 1
ATOM 1413 C CA . ALA B 1 93 ? -7.949 -0.811 10.258 1 69.88 93 ALA B CA 1
ATOM 1414 C C . ALA B 1 93 ? -7.77 -1.847 11.359 1 69.88 93 ALA B C 1
ATOM 1416 O O . ALA B 1 93 ? -8.602 -1.946 12.273 1 69.88 93 ALA B O 1
#

Solvent-accessible surface area (backbone atoms only — not comparable to full-atom values): 10530 Å² total; per-residue (Å²): 132,80,69,62,71,82,79,62,74,26,33,44,33,11,20,55,41,87,36,63,81,76,48,90,83,27,43,62,26,36,42,67,59,37,31,36,38,18,38,69,50,55,49,45,42,35,75,46,29,92,76,55,71,78,56,94,49,51,32,57,19,56,28,54,68,53,58,91,52,68,51,50,78,40,76,34,69,70,38,34,54,90,44,90,59,87,28,79,67,43,76,61,100,130,80,69,66,71,82,79,64,71,26,34,45,32,10,19,54,42,87,36,62,82,74,48,91,84,27,43,62,25,37,40,67,58,37,32,36,38,18,37,70,49,55,49,45,42,36,73,44,29,93,77,54,71,77,55,94,48,52,34,57,18,55,28,53,69,53,59,90,52,69,52,49,79,41,76,34,70,68,39,33,54,90,45,92,57,84,29,79,67,42,76,62,99

InterPro domains:
  IPR002659 Glycosyl transferase, family 31 [PF01762] (21-74)

Sequence (186 aa):
MLEGRPGSQGLYMGCMKSGVVISEEYFRHASGSLFILSNNLACYININSASLQSYAHDDISVGSWMMGLNATYVDYDRLCCSSSRQEKVCSNAMLEGRPGSQGLYMGCMKSGVVISEEYFRHASGSLFILSNNLACYININSASLQSYAHDDISVGSWMMGLNATYVDYDRLCCSSSRQEKVCSNA

Nearest PDB structures (foldseek):
  7jho-assembly2_B  TM=7.517E-01  e=8.152E-02  Homo sapiens
  7jhk-assembly1_A  TM=6.960E-01  e=6.266E-02  Homo sapiens
  4e8w-assembly2_B  TM=2.663E-01  e=1.061E+00  Burkholderia cenocepacia J2315
  6vye-assembly2_B  TM=2.156E-01  e=2.495E+00  Trypanosoma cruzi strain CL Brener
  6vye-assembly1_A  TM=2.154E-01  e=3.954E+00  Trypanosoma cruzi strain CL Brener